Protein AF-A0A914ZPK0-F1 (afdb_monomer_lite)

Foldseek 3Di:
DCPQDWDWDQDPVVRDTDTHTDDPPVPDDPPPDPPPDPPPPPVVVVLLQVLLVLLVVLLVLLCVVCVLQLLLLLLVQLCVQPVVCLCLQDDPPPDDDDDDDPDDPPVVVVVVNVCSVVPCSSVVRSNVVSVLSVVLSVCSVVVHDPVVSVVSVVVVVVVCVVSVNDDDPRSLVSSLVSNLVSSLPGDDPDPVSSVSSSVSSSVVSD

Radius of gyration: 24.81 Å; chains: 1; bounding box: 46×45×80 Å

InterPro domains:
  IPR012292 Globin/Protoglobin [G3DSA:1.10.490.10] (48-206)

Secondary structure (DSSP, 8-state):
-----EEEEEETTTTEEEEEETTSSTTS------------HHHHHHHHHHHHHHHHHHHHHHHHHHTT-HHHHHHHHHHHH-GGGHHHHS-----------S--HHHHHHHHHHHHHH-HHHHHHHHHHHHHHHHHHHHHHTT--HHHHHHHHHHHHHHHHHTT----HHHHHHHHHHHHHHHHTS--S-HHHHHHHHHHHHHH--

pLDDT: mean 72.44, std 20.74, range [28.53, 95.75]

Structure (mmCIF, N/CA/C/O backbone):
data_AF-A0A914ZPK0-F1
#
_entry.id   AF-A0A914ZPK0-F1
#
loop_
_atom_site.group_PDB
_atom_site.id
_atom_site.type_symbol
_atom_site.label_atom_id
_atom_site.label_alt_id
_atom_site.label_comp_id
_atom_site.label_asym_id
_atom_site.label_entity_id
_atom_site.label_seq_id
_atom_site.pdbx_PDB_ins_code
_atom_site.Cartn_x
_atom_site.Cartn_y
_atom_site.Cartn_z
_atom_site.occupancy
_atom_site.B_iso_or_equiv
_atom_site.auth_seq_id
_atom_site.auth_comp_id
_atom_site.auth_asym_id
_atom_site.auth_atom_id
_atom_site.pdbx_PDB_model_num
ATOM 1 N N . ALA A 1 1 ? 32.929 -16.844 43.042 1.00 42.53 1 ALA A N 1
ATOM 2 C CA . ALA A 1 1 ? 32.085 -17.810 42.323 1.00 42.53 1 ALA A CA 1
ATOM 3 C C . ALA A 1 1 ? 30.654 -17.326 42.433 1.00 42.53 1 ALA A C 1
ATOM 5 O O . ALA A 1 1 ? 30.214 -17.119 43.549 1.00 42.53 1 ALA A O 1
ATOM 6 N N . ASP A 1 2 ? 30.011 -17.055 41.302 1.00 37.25 2 ASP A N 1
ATOM 7 C CA . ASP A 1 2 ? 28.571 -17.250 41.107 1.00 37.25 2 ASP A CA 1
ATOM 8 C C . ASP A 1 2 ? 28.316 -17.100 39.606 1.00 37.25 2 ASP A C 1
ATOM 10 O O . ASP A 1 2 ? 27.929 -16.053 39.087 1.00 37.25 2 ASP A O 1
ATOM 14 N N . LEU A 1 3 ? 28.642 -18.176 38.881 1.00 40.12 3 LEU A N 1
ATOM 15 C CA . LEU A 1 3 ? 28.103 -18.408 37.549 1.00 40.12 3 LEU A CA 1
ATOM 16 C C . LEU A 1 3 ? 26.582 -18.405 37.710 1.00 40.12 3 LEU A C 1
ATOM 18 O O . LEU A 1 3 ? 26.003 -19.346 38.250 1.00 40.12 3 LEU A O 1
ATOM 22 N N . SER A 1 4 ? 25.946 -17.304 37.313 1.00 47.66 4 SER A N 1
ATOM 23 C CA . SER A 1 4 ? 24.492 -17.211 37.247 1.00 47.66 4 SER A CA 1
ATOM 24 C C . SER A 1 4 ? 24.009 -18.251 36.241 1.00 47.66 4 SER A C 1
ATOM 26 O O . SER A 1 4 ? 24.024 -18.012 35.039 1.00 47.66 4 SER A O 1
ATOM 28 N N . ASN A 1 5 ? 23.624 -19.424 36.737 1.00 53.31 5 ASN A N 1
ATOM 29 C CA . ASN A 1 5 ? 23.071 -20.498 35.929 1.00 53.31 5 ASN A CA 1
ATOM 30 C C . ASN A 1 5 ? 21.689 -20.055 35.431 1.00 53.31 5 ASN A C 1
ATOM 32 O O . ASN A 1 5 ? 20.715 -20.019 36.190 1.00 53.31 5 ASN A O 1
ATOM 36 N N . PHE A 1 6 ? 21.608 -19.673 34.160 1.00 53.41 6 PHE A N 1
ATOM 37 C CA . PHE A 1 6 ? 20.344 -19.497 33.458 1.00 53.41 6 PHE A CA 1
ATOM 38 C C . PHE A 1 6 ? 20.092 -20.730 32.594 1.00 53.41 6 PHE A C 1
ATOM 40 O O . PHE A 1 6 ? 20.956 -21.163 31.835 1.00 53.41 6 PHE A O 1
ATOM 47 N N . LEU A 1 7 ? 18.903 -21.310 32.724 1.00 51.53 7 LEU A N 1
ATOM 48 C CA . LEU A 1 7 ? 18.439 -22.333 31.797 1.00 51.53 7 LEU A CA 1
ATOM 49 C C . LEU A 1 7 ? 17.820 -21.612 30.595 1.00 51.53 7 LEU A C 1
ATOM 51 O O . LEU A 1 7 ? 17.051 -20.665 30.764 1.00 51.53 7 LEU A O 1
ATOM 55 N N . VAL A 1 8 ? 18.161 -22.037 29.383 1.00 54.22 8 VAL A N 1
ATOM 56 C CA . VAL A 1 8 ? 17.507 -21.557 28.161 1.00 54.22 8 VAL A CA 1
ATOM 57 C C . VAL A 1 8 ? 16.748 -22.729 27.574 1.00 54.22 8 VAL A C 1
ATOM 59 O O . VAL A 1 8 ? 17.351 -23.736 27.211 1.00 54.22 8 VAL A O 1
ATOM 62 N N . ILE A 1 9 ? 15.423 -22.609 27.508 1.00 59.22 9 ILE A N 1
ATOM 63 C CA . ILE A 1 9 ? 14.573 -23.614 26.870 1.00 59.22 9 ILE A CA 1
ATOM 64 C C . ILE A 1 9 ? 14.078 -23.037 25.551 1.00 59.22 9 ILE A C 1
ATOM 66 O O . ILE A 1 9 ? 13.443 -21.980 25.516 1.00 59.22 9 ILE A O 1
ATOM 70 N N . LEU A 1 10 ? 14.388 -23.749 24.473 1.00 48.62 10 LEU A N 1
ATOM 71 C CA . LEU A 1 10 ? 13.948 -23.451 23.119 1.00 48.62 10 LEU A CA 1
ATOM 72 C C . LEU A 1 10 ? 12.742 -24.340 22.827 1.00 48.62 10 LEU A C 1
ATOM 74 O O . LEU A 1 10 ? 12.883 -25.554 22.681 1.00 48.62 10 LEU A O 1
ATOM 78 N N . ASN A 1 11 ? 11.545 -23.753 22.802 1.00 57.72 11 ASN A N 1
ATOM 79 C CA . ASN A 1 11 ? 10.348 -24.498 22.429 1.00 57.72 11 ASN A CA 1
ATOM 80 C C . ASN A 1 11 ? 10.118 -24.347 20.925 1.00 57.72 11 ASN A C 1
ATOM 82 O O . ASN A 1 11 ? 9.694 -23.289 20.458 1.00 57.72 11 ASN A O 1
ATOM 86 N N . SER A 1 12 ? 10.397 -25.414 20.176 1.00 42.53 12 SER A N 1
ATOM 87 C CA . SER A 1 12 ? 10.253 -25.438 18.719 1.00 42.53 12 SER A CA 1
ATOM 88 C C . SER A 1 12 ? 8.798 -25.321 18.258 1.00 42.53 12 SER A C 1
ATOM 90 O O . SER A 1 12 ? 8.553 -24.772 17.189 1.00 42.53 12 SER A O 1
ATOM 92 N N . ALA A 1 13 ? 7.825 -25.754 19.066 1.00 39.16 13 ALA A N 1
ATOM 93 C CA . ALA A 1 13 ? 6.407 -25.671 18.714 1.00 39.16 13 ALA A CA 1
ATOM 94 C C . ALA A 1 13 ? 5.853 -24.240 18.810 1.00 39.16 13 ALA A C 1
ATOM 96 O O . ALA A 1 13 ? 4.903 -23.893 18.115 1.00 39.16 13 ALA A O 1
ATOM 97 N N . THR A 1 14 ? 6.439 -23.401 19.669 1.00 51.22 14 THR A N 1
ATOM 98 C CA . THR A 1 14 ? 5.979 -22.022 19.914 1.00 51.22 14 THR A CA 1
ATOM 99 C C . THR A 1 14 ? 7.000 -20.959 19.503 1.00 51.22 14 THR A C 1
ATOM 101 O O . THR A 1 14 ? 6.758 -19.774 19.720 1.00 51.22 14 THR A O 1
ATOM 104 N N . ASN A 1 15 ? 8.136 -21.378 18.931 1.00 52.59 15 ASN A N 1
ATOM 105 C CA . ASN A 1 15 ? 9.242 -20.564 18.419 1.00 52.59 15 ASN A CA 1
ATOM 106 C C . ASN A 1 15 ? 9.678 -19.427 19.364 1.00 52.59 15 ASN A C 1
ATOM 108 O O . ASN A 1 15 ? 9.910 -18.292 18.950 1.00 52.59 15 ASN A O 1
ATOM 112 N N . CYS A 1 16 ? 9.748 -19.723 20.665 1.00 43.56 16 CYS A N 1
ATOM 113 C CA . CYS A 1 16 ? 10.169 -18.764 21.683 1.00 43.56 16 CYS A CA 1
ATOM 114 C C . CYS A 1 16 ? 11.307 -19.305 22.551 1.00 43.56 16 CYS A C 1
ATOM 116 O O . CYS A 1 16 ? 11.401 -20.500 22.843 1.00 43.56 16 CYS A O 1
ATOM 118 N N . LEU A 1 17 ? 12.165 -18.368 22.957 1.00 48.91 17 LEU A N 1
ATOM 119 C CA . LEU A 1 17 ? 13.273 -18.562 23.881 1.00 48.91 17 LEU A CA 1
ATOM 120 C C . LEU A 1 17 ? 12.820 -18.173 25.284 1.00 48.91 17 LEU A C 1
ATOM 122 O O . LEU A 1 17 ? 12.506 -17.009 25.543 1.00 48.91 17 LEU A O 1
ATOM 126 N N . ILE A 1 18 ? 12.780 -19.146 26.190 1.00 60.41 18 ILE A N 1
ATOM 127 C CA . ILE A 1 18 ? 12.405 -18.906 27.580 1.00 60.41 18 ILE A CA 1
ATOM 128 C C . ILE A 1 18 ? 13.683 -18.839 28.413 1.00 60.41 18 ILE A C 1
ATOM 130 O O . ILE A 1 18 ? 14.379 -19.842 28.586 1.00 60.41 18 ILE A O 1
ATOM 134 N N . PHE A 1 19 ? 13.977 -17.640 28.922 1.00 54.00 19 PHE A N 1
ATOM 135 C CA . PHE A 1 19 ? 15.118 -17.382 29.794 1.00 54.00 19 PHE A CA 1
ATOM 136 C C . PHE A 1 19 ? 14.710 -17.503 31.245 1.00 54.00 19 PHE A C 1
ATOM 138 O O . PHE A 1 19 ? 13.796 -16.835 31.732 1.00 54.00 19 PHE A O 1
ATOM 145 N N . LEU A 1 20 ? 15.419 -18.378 31.931 1.00 53.56 20 LEU A N 1
ATOM 146 C CA . LEU A 1 20 ? 14.988 -18.892 33.197 1.00 53.56 20 LEU A CA 1
ATOM 147 C C . LEU A 1 20 ? 16.122 -18.714 34.225 1.00 53.56 20 LEU A C 1
ATOM 149 O O . LEU A 1 20 ? 17.090 -19.470 34.238 1.00 53.56 20 LEU A O 1
ATOM 153 N N . LYS A 1 21 ? 16.034 -17.657 35.050 1.00 49.00 21 LYS A N 1
ATOM 154 C CA . LYS A 1 21 ? 17.072 -17.266 36.026 1.00 49.00 21 LYS A CA 1
ATOM 155 C C . LYS A 1 21 ? 16.966 -18.118 37.301 1.00 49.00 21 LYS A C 1
ATOM 157 O O . LYS A 1 21 ? 16.025 -17.939 38.073 1.00 49.00 21 LYS A O 1
ATOM 162 N N . GLY A 1 22 ? 17.923 -19.018 37.544 1.00 55.22 22 GLY A N 1
ATOM 163 C CA . GLY A 1 22 ? 18.028 -19.751 38.815 1.00 55.22 22 GLY A CA 1
ATOM 164 C C . GLY A 1 22 ? 18.505 -18.810 39.924 1.00 55.22 22 GLY A C 1
ATOM 165 O O . GLY A 1 22 ? 19.513 -18.130 39.731 1.00 55.22 22 GLY A O 1
ATOM 166 N N . PRO A 1 23 ? 17.742 -18.659 41.026 1.00 45.47 23 PRO A N 1
ATOM 167 C CA . PRO A 1 23 ? 17.886 -19.567 42.174 1.00 45.47 23 PRO A CA 1
ATOM 168 C C . PRO A 1 23 ? 16.561 -19.944 42.880 1.00 45.47 23 PRO A C 1
ATOM 170 O O . PRO A 1 23 ? 16.570 -20.647 43.886 1.00 45.47 23 PRO A O 1
ATOM 173 N N . THR A 1 24 ? 15.400 -19.510 42.384 1.00 46.41 24 THR A N 1
ATOM 174 C CA . THR A 1 24 ? 14.127 -19.609 43.130 1.00 46.41 24 THR A CA 1
ATOM 175 C C . THR A 1 24 ? 13.334 -20.902 42.909 1.00 46.41 24 THR A C 1
ATOM 177 O O . THR A 1 24 ? 12.330 -21.112 43.589 1.00 46.41 24 THR A O 1
ATOM 180 N N . TRP A 1 25 ? 13.751 -21.792 41.999 1.00 46.25 25 TRP A N 1
ATOM 181 C CA . TRP A 1 25 ? 12.958 -22.990 41.650 1.00 46.25 25 TRP A CA 1
ATOM 182 C C . TRP A 1 25 ? 13.401 -24.280 42.313 1.00 46.25 25 TRP A C 1
ATOM 184 O O . TRP A 1 25 ? 12.614 -25.216 42.384 1.00 46.25 25 TRP A O 1
ATOM 194 N N . LEU A 1 26 ? 14.617 -24.325 42.857 1.00 46.53 26 LEU A N 1
ATOM 195 C CA . LEU A 1 26 ? 15.090 -25.499 43.592 1.00 46.53 26 LEU A CA 1
ATOM 196 C C . LEU A 1 26 ? 14.380 -25.676 44.945 1.00 46.53 26 LEU A C 1
ATOM 198 O O . LEU A 1 26 ? 14.368 -26.776 45.482 1.00 46.53 26 LEU A O 1
ATOM 202 N N . GLN A 1 27 ? 13.751 -24.629 45.491 1.00 44.34 27 GLN A N 1
ATOM 203 C CA . GLN A 1 27 ? 13.171 -24.667 46.842 1.00 44.34 27 GLN A CA 1
ATOM 204 C C . GLN A 1 27 ? 11.657 -24.877 46.907 1.00 44.34 27 GLN A C 1
ATOM 206 O O . GLN A 1 27 ? 11.111 -25.014 48.001 1.00 44.34 27 GLN A O 1
ATOM 211 N N . ARG A 1 28 ? 10.940 -24.930 45.781 1.00 41.06 28 ARG A N 1
ATOM 212 C CA . ARG A 1 28 ? 9.491 -25.168 45.808 1.00 41.06 28 ARG A CA 1
ATOM 213 C C . ARG A 1 28 ? 9.153 -26.351 44.921 1.00 41.06 28 ARG A C 1
ATOM 215 O O . ARG A 1 28 ? 9.181 -26.241 43.702 1.00 41.06 28 ARG A O 1
ATOM 222 N N . ARG A 1 29 ? 8.837 -27.475 45.582 1.00 39.16 29 ARG A N 1
ATOM 223 C CA . ARG A 1 29 ? 8.140 -28.645 45.028 1.00 39.16 29 ARG A CA 1
ATOM 224 C C . ARG A 1 29 ? 7.214 -28.193 43.898 1.00 39.16 29 ARG A C 1
ATOM 226 O O . ARG A 1 29 ? 6.338 -27.365 44.144 1.00 39.16 29 ARG A O 1
ATOM 233 N N . PHE A 1 30 ? 7.408 -28.735 42.696 1.00 40.94 30 PHE A N 1
ATOM 234 C CA . PHE A 1 30 ? 6.463 -28.598 41.591 1.00 40.94 30 PHE A CA 1
ATOM 235 C C . PHE A 1 30 ? 5.130 -29.235 42.005 1.00 40.94 30 PHE A C 1
ATOM 237 O O . PHE A 1 30 ? 4.854 -30.397 41.726 1.00 40.94 30 PHE A O 1
ATOM 244 N N . THR A 1 31 ? 4.293 -28.480 42.709 1.00 40.44 31 THR A N 1
ATOM 245 C CA . THR A 1 31 ? 2.864 -28.743 42.743 1.00 40.44 31 THR A CA 1
ATOM 246 C C . THR A 1 31 ? 2.323 -28.274 41.408 1.00 40.44 31 THR A C 1
ATOM 248 O O . THR A 1 31 ? 2.404 -27.095 41.066 1.00 40.44 31 THR A O 1
ATOM 251 N N . HIS A 1 32 ? 1.851 -29.243 40.627 1.00 36.16 32 HIS A N 1
ATOM 252 C CA . HIS A 1 32 ? 1.156 -29.072 39.362 1.00 36.16 32 HIS A CA 1
ATOM 253 C C . HIS A 1 32 ? 0.261 -27.827 39.393 1.00 36.16 32 HIS A C 1
ATOM 255 O O . HIS A 1 32 ? -0.815 -27.815 39.996 1.00 36.16 32 HIS A O 1
ATOM 261 N N . ARG A 1 33 ? 0.741 -26.740 38.785 1.00 36.72 33 ARG A N 1
ATOM 262 C CA . ARG A 1 33 ? 0.006 -25.485 38.719 1.00 36.72 33 ARG A CA 1
ATOM 263 C C . ARG A 1 33 ? -0.784 -25.523 37.423 1.00 36.72 33 ARG A C 1
ATOM 265 O O . ARG A 1 33 ? -0.255 -25.217 36.361 1.00 36.72 33 ARG A O 1
ATOM 272 N N . ASN A 1 34 ? -2.055 -25.898 37.530 1.00 40.12 34 ASN A N 1
ATOM 273 C CA . ASN A 1 34 ? -3.052 -25.596 36.510 1.00 40.12 34 ASN A CA 1
ATOM 274 C C . ASN A 1 34 ? -3.177 -24.071 36.405 1.00 40.12 34 ASN A C 1
ATOM 276 O O . ASN A 1 34 ? -4.034 -23.458 37.037 1.00 40.12 34 ASN A O 1
ATOM 280 N N . THR A 1 35 ? -2.294 -23.423 35.651 1.00 32.91 35 THR A N 1
ATOM 281 C CA . THR A 1 35 ? -2.522 -22.045 35.222 1.00 32.91 35 THR A CA 1
ATOM 282 C C . THR A 1 35 ? -3.444 -22.081 34.020 1.00 32.91 35 THR A C 1
ATOM 284 O O . THR A 1 35 ? -3.003 -22.162 32.877 1.00 32.91 35 THR A O 1
ATOM 287 N N . ALA A 1 36 ? -4.743 -22.022 34.308 1.00 34.00 36 ALA A N 1
ATOM 288 C CA . ALA A 1 36 ? -5.740 -21.612 33.339 1.00 34.00 36 ALA A CA 1
ATOM 289 C C . ALA A 1 36 ? -5.349 -20.236 32.764 1.00 34.00 36 ALA A C 1
ATOM 291 O O . ALA A 1 36 ? -5.170 -19.257 33.492 1.00 34.00 36 ALA A O 1
ATOM 292 N N . THR A 1 37 ? -5.151 -20.221 31.447 1.00 45.09 37 THR A N 1
ATOM 293 C CA . THR A 1 37 ? -5.412 -19.133 30.493 1.00 45.09 37 THR A CA 1
ATOM 294 C C . THR A 1 37 ? -5.760 -17.757 31.077 1.00 45.09 37 THR A C 1
ATOM 296 O O . THR A 1 37 ? -6.885 -17.523 31.509 1.00 45.09 37 THR A O 1
ATOM 299 N N . LYS A 1 38 ? -4.862 -16.774 30.906 1.00 35.75 38 LYS A N 1
ATOM 300 C CA . LYS A 1 38 ? -5.285 -15.375 30.726 1.00 35.75 38 LYS A CA 1
ATOM 301 C C . LYS A 1 38 ? -5.525 -15.122 29.241 1.00 35.75 38 LYS A C 1
ATOM 303 O O . LYS A 1 38 ? -4.615 -14.813 28.477 1.00 35.75 38 LYS A O 1
ATOM 308 N N . GLN A 1 39 ? -6.783 -15.283 28.856 1.00 38.75 39 GLN A N 1
ATOM 309 C CA . GLN A 1 39 ? -7.358 -14.839 27.594 1.00 38.75 39 GLN A CA 1
ATOM 310 C C . GLN A 1 39 ? -7.086 -13.325 27.410 1.00 38.75 39 GLN A C 1
ATOM 312 O O . GLN A 1 39 ? -7.743 -12.490 28.022 1.00 38.75 39 GLN A O 1
ATOM 317 N N . LYS A 1 40 ? -6.126 -12.950 26.551 1.00 38.25 40 LYS A N 1
ATOM 318 C CA . LYS A 1 40 ? -5.941 -11.574 26.028 1.00 38.25 40 LYS A CA 1
ATOM 319 C C . LYS A 1 40 ? -6.797 -11.316 24.769 1.00 38.25 40 LYS A C 1
ATOM 321 O O . LYS A 1 4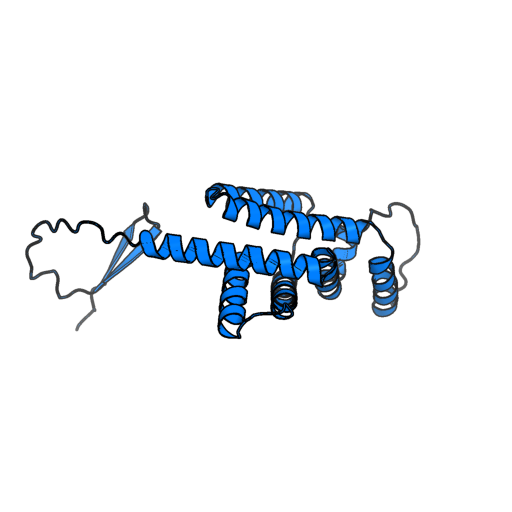0 ? -6.416 -10.542 23.901 1.00 38.25 40 LYS A O 1
ATOM 326 N N . TYR A 1 41 ? -7.938 -11.986 24.619 1.00 39.81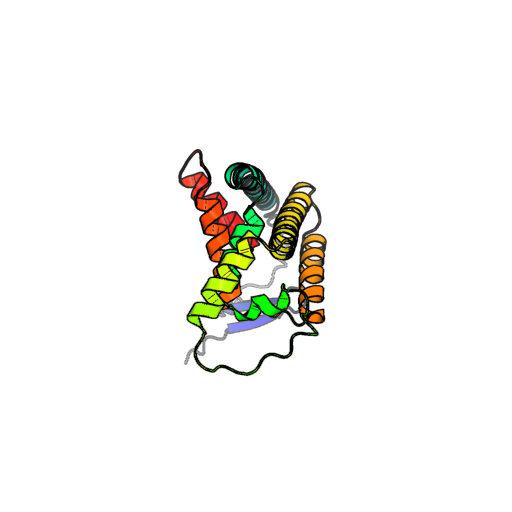 41 TYR A N 1
ATOM 327 C CA . TYR A 1 41 ? -8.645 -12.032 23.330 1.00 39.81 41 TYR A CA 1
ATOM 328 C C . TYR A 1 41 ? -9.717 -10.943 23.158 1.00 39.81 41 TYR A C 1
ATOM 330 O O . TYR A 1 41 ? -9.995 -10.550 22.027 1.00 39.81 41 TYR A O 1
ATOM 338 N N . LEU A 1 42 ? -10.259 -10.382 24.247 1.00 36.31 42 LEU A N 1
ATOM 339 C CA . LEU A 1 42 ? -11.286 -9.333 24.149 1.00 36.31 42 LEU A CA 1
ATOM 340 C C . LEU A 1 42 ? -10.699 -7.979 23.723 1.00 36.31 42 LEU A C 1
ATOM 342 O O . LEU A 1 42 ? -11.196 -7.361 22.794 1.00 36.31 42 LEU A O 1
ATOM 346 N N . PHE A 1 43 ? -9.584 -7.535 24.311 1.00 28.53 43 PHE A N 1
ATOM 347 C CA . PHE A 1 43 ? -8.998 -6.241 23.936 1.00 28.53 43 PHE A CA 1
ATOM 348 C C . PHE A 1 43 ? -8.182 -6.284 22.640 1.00 28.53 43 PHE A C 1
ATOM 350 O O . PHE A 1 43 ? -8.155 -5.287 21.930 1.00 28.53 43 PHE A O 1
ATOM 357 N N . ASN A 1 44 ? -7.562 -7.418 22.287 1.00 45.69 44 ASN A N 1
ATOM 358 C CA . ASN A 1 44 ? -6.857 -7.547 21.006 1.00 45.69 44 ASN A CA 1
ATOM 359 C C . ASN A 1 44 ? -7.824 -7.514 19.820 1.00 45.69 44 ASN A C 1
ATOM 361 O O . ASN A 1 44 ? -7.495 -6.918 18.802 1.00 45.69 44 ASN A O 1
ATOM 365 N N . SER A 1 45 ? -9.011 -8.117 19.944 1.00 50.25 45 SER A N 1
ATOM 366 C CA . SER A 1 45 ? -10.045 -8.031 18.906 1.00 50.25 45 SER A CA 1
ATOM 367 C C . SER A 1 45 ? -10.624 -6.620 18.806 1.00 50.25 45 SER A C 1
ATOM 369 O O . SER A 1 45 ? -10.734 -6.111 17.697 1.00 50.25 45 SER A O 1
ATOM 371 N N . ILE A 1 46 ? -10.874 -5.939 19.933 1.00 43.97 46 ILE A N 1
ATOM 372 C CA . ILE A 1 46 ? -11.306 -4.527 19.954 1.00 43.97 46 ILE A CA 1
ATOM 373 C C . ILE A 1 46 ? -10.230 -3.602 19.359 1.00 43.97 46 ILE A C 1
ATOM 375 O O . ILE A 1 46 ? -10.543 -2.726 18.558 1.00 43.97 46 ILE A O 1
ATOM 379 N N . GLN A 1 47 ? -8.950 -3.801 19.693 1.00 56.97 47 GLN A N 1
ATOM 380 C CA . GLN A 1 47 ? -7.841 -3.031 19.118 1.00 56.97 47 GLN A CA 1
ATOM 381 C C . GLN A 1 47 ? -7.634 -3.337 17.632 1.00 56.97 47 GLN A C 1
ATOM 383 O O . GLN A 1 47 ? -7.361 -2.417 16.865 1.00 56.97 47 GLN A O 1
ATOM 388 N N . ARG A 1 48 ? -7.783 -4.599 17.207 1.00 64.25 48 ARG A N 1
ATOM 389 C CA . ARG A 1 48 ? -7.735 -4.991 15.791 1.00 64.25 48 ARG A CA 1
ATOM 390 C C . ARG A 1 48 ? -8.893 -4.354 15.030 1.00 64.25 48 ARG A C 1
ATOM 392 O O . ARG A 1 48 ? -8.649 -3.728 14.012 1.00 64.25 48 ARG A O 1
ATOM 399 N N . SER A 1 49 ? -10.106 -4.414 15.576 1.00 75.12 49 SER A N 1
ATOM 400 C CA . SER A 1 49 ? -11.296 -3.769 15.018 1.00 75.12 49 SER A CA 1
ATOM 401 C C . SER A 1 49 ? -11.104 -2.259 14.883 1.00 75.12 49 SER A C 1
ATOM 403 O O . SER A 1 49 ? -11.247 -1.744 13.782 1.00 75.12 49 SER A O 1
ATOM 405 N N . ARG A 1 50 ? -10.660 -1.563 15.939 1.00 83.62 50 ARG A N 1
ATOM 406 C CA . ARG A 1 50 ? -10.388 -0.117 15.883 1.00 83.62 50 ARG A CA 1
ATOM 407 C C . ARG A 1 50 ? -9.314 0.229 14.853 1.00 83.62 50 ARG A C 1
ATOM 409 O O . ARG A 1 50 ? -9.489 1.179 14.103 1.00 83.62 50 ARG A O 1
ATOM 416 N N . ARG A 1 51 ? -8.215 -0.531 14.788 1.00 84.25 51 ARG A N 1
ATOM 417 C CA . ARG A 1 51 ? -7.159 -0.310 13.785 1.00 84.25 51 ARG A CA 1
ATOM 418 C C . ARG A 1 51 ? -7.681 -0.492 12.365 1.00 84.25 51 ARG A C 1
ATOM 420 O O . ARG A 1 51 ? -7.379 0.338 11.522 1.00 84.25 51 ARG A O 1
ATOM 427 N N . VAL A 1 52 ? -8.477 -1.530 12.115 1.00 87.38 52 VAL A N 1
ATOM 428 C CA . VAL A 1 52 ? -9.095 -1.763 10.803 1.00 87.38 52 VAL A CA 1
ATOM 429 C C . VAL A 1 52 ? -10.060 -0.632 10.446 1.00 87.38 52 VAL A C 1
ATOM 431 O O . VAL A 1 52 ? -10.004 -0.134 9.328 1.00 87.38 52 VAL A O 1
ATOM 434 N N . THR A 1 53 ? -10.860 -0.142 11.398 1.00 89.38 53 THR A N 1
ATOM 435 C CA . THR A 1 53 ? -11.720 1.031 11.182 1.00 89.38 53 THR A CA 1
ATOM 436 C C . THR A 1 53 ? -10.911 2.282 10.845 1.00 89.38 53 THR A C 1
ATOM 438 O O . THR A 1 53 ? -11.272 2.992 9.913 1.00 89.38 53 THR A O 1
ATOM 441 N N . LEU A 1 54 ? -9.801 2.540 11.550 1.00 91.69 54 LEU A N 1
ATOM 442 C CA . LEU A 1 54 ? -8.916 3.671 11.246 1.00 91.69 54 LEU A CA 1
ATOM 443 C C . LEU A 1 54 ? -8.285 3.543 9.854 1.00 91.69 54 LEU A C 1
ATOM 445 O O . LEU A 1 54 ? -8.217 4.532 9.129 1.00 91.69 54 LEU A O 1
ATOM 449 N N . LEU A 1 55 ? -7.847 2.342 9.460 1.00 91.00 55 LEU A N 1
ATOM 450 C CA . LEU A 1 55 ? -7.320 2.081 8.116 1.00 91.00 55 LEU A CA 1
ATOM 451 C C . LEU A 1 55 ? -8.386 2.354 7.051 1.00 91.00 55 LEU A C 1
ATOM 453 O O . LEU A 1 55 ? -8.115 3.070 6.098 1.00 91.00 55 LEU A O 1
ATOM 457 N N . GLN A 1 56 ? -9.605 1.847 7.237 1.00 92.88 56 GLN A N 1
ATOM 458 C CA . GLN A 1 56 ? -10.706 2.017 6.289 1.00 92.88 56 GLN A CA 1
ATOM 459 C C . GLN A 1 56 ? -11.134 3.485 6.142 1.00 92.88 56 GLN A C 1
ATOM 461 O O . GLN A 1 56 ? -11.273 3.984 5.021 1.00 92.88 56 GLN A O 1
ATOM 466 N N . SER A 1 57 ? -11.353 4.184 7.259 1.00 93.38 57 SER A N 1
ATOM 467 C CA . SER A 1 57 ? -11.818 5.573 7.227 1.00 93.38 57 SER A CA 1
ATOM 468 C C . SER A 1 57 ? -10.765 6.486 6.609 1.00 93.38 57 SER A C 1
ATOM 470 O O . SER A 1 57 ? -11.076 7.269 5.714 1.00 93.38 57 SER A O 1
ATOM 472 N N . SER A 1 58 ? -9.500 6.325 7.005 1.00 94.12 58 SER A N 1
ATOM 473 C CA . SER A 1 58 ? -8.402 7.093 6.418 1.00 94.12 58 SER A CA 1
ATOM 474 C C . SER A 1 58 ? -8.124 6.717 4.966 1.00 94.12 58 SER A C 1
ATOM 476 O O . SER A 1 58 ? -7.830 7.609 4.182 1.00 94.12 58 SER A O 1
ATOM 478 N N . TRP A 1 59 ? -8.286 5.453 4.564 1.00 94.50 59 TRP A N 1
ATOM 479 C CA . TRP A 1 59 ? -8.180 5.053 3.158 1.00 94.50 59 TRP A CA 1
ATOM 480 C C . TRP A 1 59 ? -9.225 5.749 2.287 1.00 94.50 59 TRP A C 1
ATOM 482 O O . TRP A 1 59 ? -8.887 6.324 1.257 1.00 94.50 59 TRP A O 1
ATOM 492 N N . THR A 1 60 ? -10.474 5.800 2.751 1.00 94.00 60 THR A N 1
ATOM 493 C CA . THR A 1 60 ? -11.555 6.523 2.062 1.00 94.00 60 THR A CA 1
ATOM 494 C C . THR A 1 60 ? -11.228 8.019 1.932 1.00 94.00 60 THR A C 1
ATOM 496 O O . THR A 1 60 ? -11.402 8.614 0.862 1.00 94.00 60 THR A O 1
ATOM 499 N N . SER A 1 61 ? -10.690 8.632 2.994 1.00 94.00 61 SER A N 1
ATOM 500 C CA . SER A 1 61 ? -10.219 10.023 2.965 1.00 94.00 61 SER A CA 1
ATOM 501 C C . SER A 1 61 ? -9.068 10.226 1.977 1.00 94.00 61 SER A C 1
ATOM 503 O O . SER A 1 61 ? -9.100 11.181 1.203 1.00 94.00 61 SER A O 1
ATOM 505 N N . VAL A 1 62 ? -8.087 9.316 1.947 1.00 94.38 62 VAL A N 1
ATOM 506 C CA . VAL A 1 62 ? -6.959 9.346 1.003 1.00 94.38 62 VAL A CA 1
ATOM 507 C C . VAL A 1 62 ? -7.460 9.276 -0.437 1.00 94.38 62 VAL A C 1
ATOM 509 O O . VAL A 1 62 ? -7.040 10.088 -1.261 1.00 94.38 62 VAL A O 1
ATOM 512 N N . GLN A 1 63 ? -8.370 8.353 -0.751 1.00 93.56 63 GLN A N 1
ATOM 513 C CA . GLN A 1 63 ? -8.920 8.202 -2.102 1.00 93.56 63 GLN A CA 1
ATOM 514 C C . GLN A 1 63 ? -9.641 9.472 -2.559 1.00 93.56 63 GLN A C 1
ATOM 516 O O . GLN A 1 63 ? -9.427 9.940 -3.677 1.00 93.56 63 GLN A O 1
ATOM 521 N N . THR A 1 64 ? -10.423 10.080 -1.665 1.00 92.88 64 THR A N 1
ATOM 522 C CA . THR A 1 64 ? -11.128 11.339 -1.940 1.00 92.88 64 THR A CA 1
ATOM 523 C C . THR A 1 64 ? -10.142 12.492 -2.152 1.00 92.88 64 THR A C 1
ATOM 525 O O . THR A 1 64 ? -10.210 13.195 -3.157 1.00 92.88 64 THR A O 1
ATOM 528 N N . MET A 1 65 ? -9.176 12.660 -1.243 1.00 93.94 65 MET A N 1
ATOM 529 C CA . MET A 1 65 ? -8.182 13.738 -1.281 1.00 93.94 65 MET A CA 1
ATOM 530 C C . MET A 1 65 ? -7.260 13.645 -2.501 1.00 93.94 65 MET A C 1
ATOM 532 O O . MET A 1 65 ? -6.888 14.656 -3.091 1.00 93.94 65 MET A O 1
ATOM 536 N N . THR A 1 66 ? -6.879 12.429 -2.889 1.00 90.25 66 THR A N 1
ATOM 537 C CA . THR A 1 66 ? -5.996 12.193 -4.037 1.00 90.25 66 THR A CA 1
ATOM 538 C C . THR A 1 66 ? -6.753 12.045 -5.352 1.00 90.25 66 THR A C 1
ATOM 540 O O . THR A 1 66 ? -6.104 11.939 -6.388 1.00 90.25 66 THR A O 1
ATOM 543 N N . SER A 1 67 ? -8.093 12.055 -5.340 1.00 89.56 67 SER A N 1
ATOM 544 C CA . SER A 1 67 ? -8.927 11.784 -6.522 1.00 89.56 67 SER A CA 1
ATOM 545 C C . SER A 1 67 ? -8.558 10.463 -7.219 1.00 89.56 67 SER A C 1
ATOM 547 O O . SER A 1 67 ? -8.476 10.405 -8.443 1.00 89.56 67 SER A O 1
ATOM 549 N N . GLY A 1 68 ? -8.266 9.419 -6.433 1.00 83.44 68 GLY A N 1
ATOM 550 C CA . GLY A 1 68 ? -7.838 8.107 -6.944 1.00 83.44 68 GLY A CA 1
ATOM 551 C C . GLY A 1 68 ? -6.438 8.087 -7.575 1.00 83.44 68 GLY A C 1
ATOM 552 O O . GLY A 1 68 ? -6.135 7.237 -8.403 1.00 83.44 68 GLY A O 1
ATOM 553 N N . GLN A 1 69 ? -5.588 9.065 -7.244 1.00 88.81 69 GLN A N 1
ATOM 554 C CA . GLN A 1 69 ? -4.203 9.152 -7.727 1.00 88.81 69 GLN A CA 1
ATOM 555 C C . GLN A 1 69 ? -3.192 8.781 -6.637 1.00 88.81 69 GLN A C 1
ATOM 557 O O . GLN A 1 69 ? -2.025 9.182 -6.703 1.00 88.81 69 GLN A O 1
ATOM 562 N N . PHE A 1 70 ? -3.615 8.038 -5.608 1.00 93.00 70 PHE A N 1
ATOM 563 C CA . PHE A 1 70 ? -2.719 7.610 -4.535 1.00 93.00 70 PHE A CA 1
ATOM 564 C C . PHE A 1 70 ? -1.578 6.776 -5.117 1.00 93.00 70 PHE A C 1
ATOM 566 O O . PHE A 1 70 ? -0.402 7.091 -4.919 1.00 93.00 70 PHE A O 1
ATOM 573 N N . GLY A 1 71 ? -1.922 5.748 -5.895 1.00 91.75 71 GLY A N 1
ATOM 574 C CA . GLY A 1 71 ? -0.932 4.841 -6.462 1.00 91.75 71 GLY A CA 1
ATOM 575 C C . GLY A 1 71 ? 0.037 5.541 -7.413 1.00 91.75 71 GLY A C 1
ATOM 576 O O . GLY A 1 71 ? 1.236 5.280 -7.356 1.00 91.75 71 GLY A O 1
ATOM 577 N N . LEU A 1 72 ? -0.441 6.493 -8.220 1.00 90.69 72 LEU A N 1
ATOM 578 C CA . LEU A 1 72 ? 0.416 7.265 -9.123 1.00 90.69 72 LEU A CA 1
ATOM 579 C C . LEU A 1 72 ? 1.443 8.114 -8.359 1.00 90.69 72 LEU A C 1
ATOM 581 O O . LEU A 1 72 ? 2.616 8.154 -8.734 1.00 90.69 72 LEU A O 1
ATOM 585 N N . ARG A 1 73 ? 1.039 8.755 -7.253 1.00 91.12 73 ARG A N 1
ATOM 586 C CA . ARG A 1 73 ? 1.963 9.518 -6.393 1.00 91.12 73 ARG A CA 1
ATOM 587 C C . ARG A 1 73 ? 3.056 8.626 -5.807 1.00 91.12 73 ARG A C 1
ATOM 589 O O . ARG A 1 73 ? 4.213 9.041 -5.746 1.00 91.12 73 ARG A O 1
ATOM 596 N N . ILE A 1 74 ? 2.706 7.398 -5.422 1.00 92.38 74 ILE A N 1
ATOM 597 C CA . ILE A 1 74 ? 3.676 6.404 -4.953 1.00 92.38 74 ILE A CA 1
ATOM 598 C C . ILE A 1 74 ? 4.630 5.993 -6.077 1.00 92.38 74 ILE A C 1
ATOM 600 O O . ILE A 1 74 ? 5.841 6.006 -5.864 1.00 92.38 74 ILE A O 1
ATOM 604 N N . VAL A 1 75 ? 4.111 5.691 -7.273 1.00 90.44 75 VAL A N 1
ATOM 605 C CA . VAL A 1 75 ? 4.917 5.358 -8.463 1.00 90.44 75 VAL A CA 1
ATOM 606 C C . VAL A 1 75 ? 5.920 6.472 -8.771 1.00 90.44 75 VAL A C 1
ATOM 608 O O . VAL A 1 75 ? 7.107 6.212 -8.962 1.00 90.44 75 VAL A O 1
ATOM 611 N N . TYR A 1 76 ? 5.476 7.726 -8.735 1.00 89.25 76 TYR A N 1
ATOM 612 C CA . TYR A 1 76 ? 6.353 8.874 -8.937 1.00 89.25 76 TYR A CA 1
ATOM 613 C C . TYR A 1 76 ? 7.467 8.954 -7.881 1.00 89.25 76 TYR A C 1
ATOM 615 O O . TYR A 1 76 ? 8.635 9.163 -8.221 1.00 89.25 76 TYR A O 1
ATOM 623 N N . ALA A 1 77 ? 7.135 8.750 -6.604 1.00 89.75 77 ALA A N 1
ATOM 624 C CA . ALA A 1 77 ? 8.113 8.796 -5.521 1.00 89.75 77 ALA A CA 1
ATOM 625 C C . ALA A 1 77 ? 9.183 7.697 -5.648 1.00 89.75 77 ALA A C 1
ATOM 627 O O . ALA A 1 77 ? 10.378 7.987 -5.537 1.00 89.75 77 ALA A O 1
ATOM 628 N N . ILE A 1 78 ? 8.780 6.455 -5.946 1.00 89.38 78 ILE A N 1
ATOM 629 C CA . ILE A 1 78 ? 9.724 5.337 -6.100 1.00 89.38 78 ILE A CA 1
ATOM 630 C C . ILE A 1 78 ? 10.615 5.503 -7.337 1.00 89.38 78 ILE A C 1
ATOM 632 O O . ILE A 1 78 ? 11.813 5.248 -7.248 1.00 89.38 78 ILE A O 1
ATOM 636 N N . LEU A 1 79 ? 10.079 6.001 -8.457 1.00 87.19 79 LEU A N 1
ATOM 637 C CA . LEU A 1 79 ? 10.851 6.212 -9.688 1.00 87.19 79 LEU A CA 1
ATOM 638 C C . LEU A 1 79 ? 11.829 7.377 -9.563 1.00 87.19 79 LEU A C 1
ATOM 640 O O . LEU A 1 79 ? 12.942 7.323 -10.081 1.00 87.19 79 LEU A O 1
ATOM 644 N N . ARG A 1 80 ? 11.455 8.420 -8.816 1.00 86.88 80 ARG A N 1
ATOM 645 C CA . ARG A 1 80 ? 12.384 9.495 -8.462 1.00 86.88 80 ARG A CA 1
ATOM 646 C C . ARG A 1 80 ? 13.515 8.989 -7.567 1.00 86.88 80 ARG A C 1
ATOM 648 O O . ARG A 1 80 ? 14.629 9.506 -7.649 1.00 86.88 80 ARG A O 1
ATOM 655 N N . LYS A 1 81 ? 13.232 8.011 -6.700 1.00 87.44 81 LYS A N 1
ATOM 656 C CA . LYS A 1 81 ? 14.233 7.414 -5.811 1.00 87.44 81 LYS A CA 1
ATOM 657 C C . LYS A 1 81 ? 15.194 6.496 -6.548 1.00 87.44 81 LYS A C 1
ATOM 659 O O . LYS A 1 81 ? 16.386 6.519 -6.250 1.00 87.44 81 LYS A O 1
ATOM 664 N N . ASP A 1 82 ? 14.669 5.705 -7.473 1.00 85.44 82 ASP A N 1
ATOM 665 C CA . ASP A 1 82 ? 15.435 4.779 -8.292 1.00 85.44 82 ASP A CA 1
ATOM 666 C C . ASP A 1 82 ? 14.960 4.825 -9.754 1.00 85.44 82 ASP A C 1
ATOM 668 O O . ASP A 1 82 ? 14.038 4.102 -10.145 1.00 85.44 82 ASP A O 1
ATOM 672 N N . PRO A 1 83 ? 15.611 5.658 -10.586 1.00 84.50 83 PRO A N 1
ATOM 673 C CA . PRO A 1 83 ? 15.282 5.766 -12.003 1.00 84.50 83 PRO A CA 1
ATOM 674 C C . PRO A 1 83 ? 15.530 4.483 -12.812 1.00 84.50 83 PRO A C 1
ATOM 676 O O . PRO A 1 83 ? 15.075 4.392 -13.949 1.00 84.50 83 PRO A O 1
ATOM 679 N N . SER A 1 84 ? 16.237 3.477 -12.286 1.00 82.75 84 SER A N 1
ATOM 680 C CA . SER A 1 84 ? 16.386 2.204 -13.009 1.00 82.75 84 SER A CA 1
ATOM 681 C C . SER A 1 84 ? 15.055 1.450 -13.136 1.00 82.75 84 SER A C 1
ATOM 683 O O . SER A 1 84 ? 14.851 0.697 -14.085 1.00 82.75 84 SER A O 1
ATOM 685 N N . LEU A 1 85 ? 14.097 1.727 -12.243 1.00 82.38 85 LEU A N 1
ATOM 686 C CA . LEU A 1 85 ? 12.764 1.123 -12.262 1.00 82.38 85 LEU A C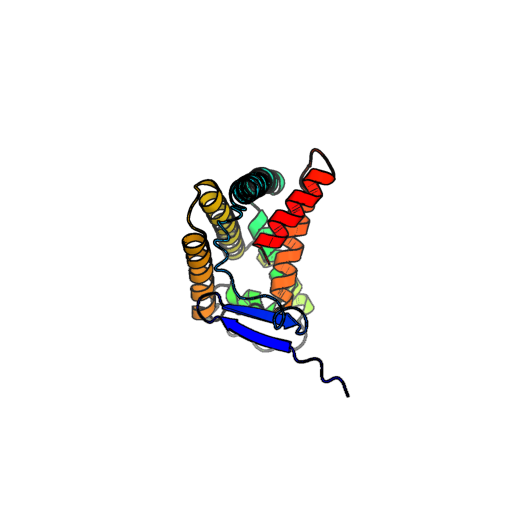A 1
ATOM 687 C C . LEU A 1 85 ? 11.894 1.606 -13.433 1.00 82.38 85 LEU A C 1
ATOM 689 O O . LEU A 1 85 ? 10.885 0.966 -13.733 1.00 82.38 85 LEU A O 1
ATOM 693 N N . PHE A 1 86 ? 12.283 2.687 -14.126 1.00 81.44 86 PHE A N 1
ATOM 694 C CA . PHE A 1 86 ? 11.606 3.120 -15.353 1.00 81.44 86 PHE A CA 1
ATOM 695 C C . PHE A 1 86 ? 11.586 2.002 -16.394 1.00 81.44 86 PHE A C 1
ATOM 697 O O . PHE A 1 86 ? 10.545 1.739 -16.988 1.00 81.44 86 PHE A O 1
ATOM 704 N N . ASP A 1 87 ? 12.698 1.283 -16.549 1.00 76.62 87 ASP A N 1
ATOM 705 C CA . ASP A 1 87 ? 12.835 0.237 -17.563 1.00 76.62 87 ASP A CA 1
ATOM 706 C C . ASP A 1 87 ? 12.025 -1.032 -17.202 1.00 76.62 87 ASP A C 1
ATOM 708 O O . ASP A 1 87 ? 11.758 -1.869 -18.062 1.00 76.62 87 ASP A O 1
ATOM 712 N N . CYS A 1 88 ? 11.585 -1.168 -15.942 1.00 77.81 88 CYS A N 1
ATOM 713 C CA . CYS A 1 88 ? 10.687 -2.241 -15.496 1.00 77.81 88 CYS A CA 1
ATOM 714 C C . CYS A 1 88 ? 9.206 -1.967 -15.805 1.00 77.81 88 CYS A C 1
ATOM 716 O O . CYS A 1 88 ? 8.414 -2.909 -15.863 1.00 77.81 88 CYS A O 1
ATOM 718 N N . ILE A 1 89 ? 8.822 -0.691 -15.928 1.00 74.62 89 ILE A N 1
ATOM 719 C CA . ILE A 1 89 ? 7.432 -0.255 -16.151 1.00 74.62 89 ILE A CA 1
ATOM 720 C C . ILE A 1 89 ? 7.208 0.124 -17.616 1.00 74.62 89 ILE A C 1
ATOM 722 O O . ILE A 1 89 ? 6.127 -0.115 -18.156 1.00 74.62 89 ILE A O 1
ATOM 726 N N . ALA A 1 90 ? 8.227 0.693 -18.260 1.00 65.50 90 ALA A N 1
ATOM 727 C CA . ALA A 1 90 ? 8.183 1.041 -19.665 1.00 65.50 90 ALA A CA 1
ATOM 728 C C . ALA A 1 90 ? 7.991 -0.220 -20.529 1.00 65.50 90 ALA A C 1
ATOM 730 O O . ALA A 1 90 ? 8.530 -1.289 -20.223 1.00 65.50 90 ALA A O 1
ATOM 731 N N . PRO A 1 91 ? 7.243 -0.116 -21.639 1.00 54.44 91 PRO A N 1
ATOM 732 C CA . PRO A 1 91 ? 7.156 -1.191 -22.600 1.00 54.44 91 PRO A CA 1
ATOM 733 C C . PRO A 1 91 ? 8.565 -1.393 -23.140 1.00 54.44 91 PRO A C 1
ATOM 735 O O . PRO A 1 91 ? 9.285 -0.424 -23.381 1.00 54.44 91 PRO A O 1
ATOM 738 N N . SER A 1 92 ? 8.973 -2.647 -23.326 1.00 48.16 92 SER A N 1
ATOM 739 C CA . SER A 1 92 ? 10.214 -2.943 -24.027 1.00 48.16 92 SER A CA 1
ATOM 740 C C . SER A 1 92 ? 10.178 -2.246 -25.390 1.00 48.16 92 SER A C 1
ATOM 742 O O . SER A 1 92 ? 9.575 -2.762 -26.327 1.00 48.16 92 SER A O 1
ATOM 744 N N . GLN A 1 93 ? 10.832 -1.090 -25.522 1.00 45.88 93 GLN A N 1
ATOM 745 C CA . GLN A 1 93 ? 11.261 -0.578 -26.815 1.00 45.88 93 GLN A CA 1
ATOM 746 C C . GLN A 1 93 ? 12.367 -1.518 -27.302 1.00 45.88 93 GLN A C 1
ATOM 748 O O . GLN A 1 93 ? 13.557 -1.236 -27.221 1.00 45.88 93 GLN A O 1
ATOM 753 N N . ARG A 1 94 ? 11.971 -2.704 -27.769 1.00 42.50 94 ARG A N 1
ATOM 754 C CA . ARG A 1 94 ? 12.729 -3.385 -28.808 1.00 42.50 94 ARG A CA 1
ATOM 755 C C . ARG A 1 94 ? 12.407 -2.628 -30.089 1.00 42.50 94 ARG A C 1
ATOM 757 O O . ARG A 1 94 ? 11.255 -2.651 -30.514 1.00 42.50 94 ARG A O 1
ATOM 764 N N . ASN A 1 95 ? 13.435 -1.986 -30.641 1.00 37.72 95 ASN A N 1
ATOM 765 C CA . ASN A 1 95 ? 13.509 -1.284 -31.929 1.00 37.72 95 ASN A CA 1
ATOM 766 C C . ASN A 1 95 ? 13.548 0.245 -31.821 1.00 37.72 95 ASN A C 1
ATOM 768 O O . ASN A 1 95 ? 12.664 0.917 -32.334 1.00 37.72 95 ASN A O 1
ATOM 772 N N . SER A 1 96 ? 14.626 0.769 -31.240 1.00 37.19 96 SER A N 1
ATOM 773 C CA . SER A 1 96 ? 15.240 2.004 -31.734 1.00 37.19 96 SER A CA 1
ATOM 774 C C . SER A 1 96 ? 16.750 1.847 -31.595 1.00 37.19 96 SER A C 1
ATOM 776 O O . SER A 1 96 ? 17.286 1.864 -30.489 1.00 37.19 96 SER A O 1
ATOM 778 N N . GLU A 1 97 ? 17.421 1.591 -32.714 1.00 43.12 97 GLU A N 1
ATOM 779 C CA . GLU A 1 97 ? 18.863 1.776 -32.839 1.00 43.12 97 GLU A CA 1
ATOM 780 C C . GLU A 1 97 ? 19.150 3.262 -32.618 1.00 43.12 97 GLU A C 1
ATOM 782 O O . GLU A 1 97 ? 18.802 4.068 -33.470 1.00 43.12 97 GLU A O 1
ATOM 787 N N . GLU A 1 98 ? 19.740 3.650 -31.489 1.00 40.78 98 GLU A N 1
ATOM 788 C CA . GLU A 1 98 ? 20.405 4.949 -31.386 1.00 40.78 98 GLU A CA 1
ATOM 789 C C . GLU A 1 98 ? 21.527 4.900 -30.336 1.00 40.78 98 GLU A C 1
ATOM 791 O O . GLU A 1 98 ? 21.390 4.349 -29.244 1.00 40.78 98 GLU A O 1
ATOM 796 N N . GLU A 1 99 ? 22.678 5.411 -30.765 1.00 37.50 99 GLU A N 1
ATOM 797 C CA . GLU A 1 99 ? 24.027 5.273 -30.216 1.00 37.50 99 GLU 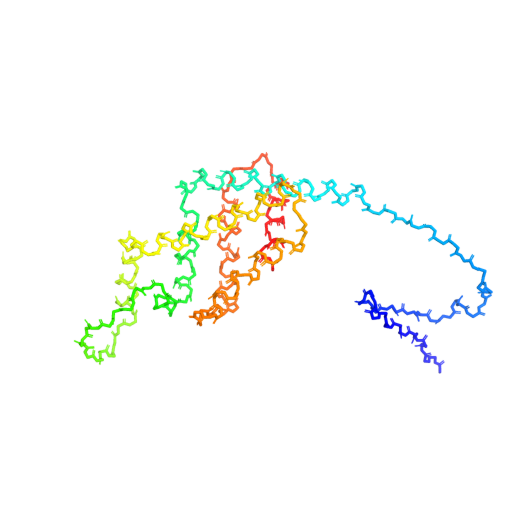A CA 1
ATOM 798 C C . GLU A 1 99 ? 24.269 5.842 -28.798 1.00 37.50 99 GLU A C 1
ATOM 800 O O . GLU A 1 99 ? 23.502 6.667 -28.292 1.00 37.50 99 GLU A O 1
ATOM 805 N N . PRO A 1 100 ? 25.383 5.449 -28.135 1.00 46.75 100 PRO A N 1
ATOM 806 C CA . PRO A 1 100 ? 25.648 5.801 -26.749 1.00 46.75 100 PRO A CA 1
ATOM 807 C C . PRO A 1 100 ? 26.259 7.204 -26.641 1.00 46.75 100 PRO A C 1
ATOM 809 O O . PRO A 1 100 ? 27.468 7.385 -26.758 1.00 46.75 100 PRO A O 1
ATOM 812 N N . LEU A 1 101 ? 25.441 8.213 -26.336 1.00 39.16 101 LEU A N 1
ATOM 813 C CA . LEU A 1 101 ? 25.941 9.530 -25.927 1.00 39.16 101 LEU A CA 1
ATOM 814 C C . LEU A 1 101 ? 25.994 9.632 -24.401 1.00 39.16 101 LEU A C 1
ATOM 816 O O . LEU A 1 101 ? 25.058 10.031 -23.703 1.00 39.16 101 LEU A O 1
ATOM 820 N N . SER A 1 102 ? 27.167 9.265 -23.896 1.00 44.19 102 SER A N 1
ATOM 821 C CA . SER A 1 102 ? 27.683 9.559 -22.567 1.00 44.19 102 SER A CA 1
ATOM 822 C C . SER A 1 102 ? 27.695 11.073 -22.316 1.00 44.19 102 SER A C 1
ATOM 824 O O . SER A 1 102 ? 28.693 11.710 -22.635 1.00 44.19 102 SER A O 1
ATOM 826 N N . ASN A 1 103 ? 26.575 11.646 -21.840 1.00 41.66 103 ASN A N 1
ATOM 827 C CA . ASN A 1 103 ? 26.460 12.907 -21.064 1.00 41.66 103 ASN A CA 1
ATOM 828 C C . ASN A 1 103 ? 24.986 13.349 -20.854 1.00 41.66 103 ASN A C 1
ATOM 830 O O . ASN A 1 103 ? 24.641 14.502 -21.100 1.00 41.66 103 ASN A O 1
ATOM 834 N N . SER A 1 104 ? 24.071 12.469 -20.415 1.00 43.22 104 SER A N 1
ATOM 835 C CA . SER A 1 104 ? 22.638 12.835 -20.350 1.00 43.22 104 SER A CA 1
ATOM 836 C C . SER A 1 104 ? 21.857 12.256 -19.165 1.00 43.22 104 SER A C 1
ATOM 838 O O . SER A 1 104 ? 20.676 11.958 -19.28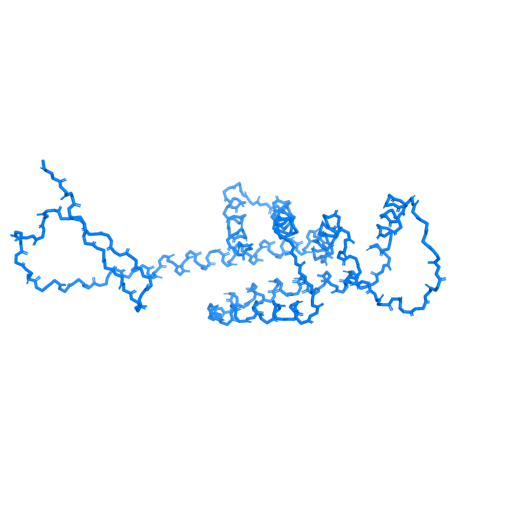4 1.00 43.22 104 SER A O 1
ATOM 840 N N . THR A 1 105 ? 22.435 12.098 -17.974 1.00 49.84 105 THR A N 1
ATOM 841 C CA . THR A 1 105 ? 21.629 11.604 -16.838 1.00 49.84 105 THR A CA 1
ATOM 842 C C . THR A 1 105 ? 20.507 12.591 -16.492 1.00 49.84 105 THR A C 1
ATOM 844 O O . THR A 1 105 ? 19.370 12.188 -16.295 1.00 49.84 105 THR A O 1
ATOM 847 N N . ARG A 1 106 ? 20.783 13.902 -16.513 1.00 44.94 106 ARG A N 1
ATOM 848 C CA . ARG A 1 106 ? 19.802 14.940 -16.153 1.00 44.94 106 ARG A CA 1
ATOM 849 C C . ARG A 1 106 ? 18.747 15.191 -17.242 1.00 44.94 106 ARG A C 1
ATOM 851 O O . ARG A 1 106 ? 17.568 15.235 -16.921 1.00 44.94 106 ARG A O 1
ATOM 858 N N . ALA A 1 107 ? 19.147 15.249 -18.513 1.00 45.94 107 ALA A N 1
ATOM 859 C CA . ALA A 1 107 ? 18.219 15.395 -19.642 1.00 45.94 107 ALA A CA 1
ATOM 860 C C . ALA A 1 107 ? 17.363 14.131 -19.881 1.00 45.94 107 ALA A C 1
ATOM 862 O O . ALA A 1 107 ? 16.191 14.240 -20.240 1.00 45.94 107 ALA A O 1
ATOM 863 N N . THR A 1 108 ? 17.896 12.933 -19.609 1.00 51.50 108 THR A N 1
ATOM 864 C CA . THR A 1 108 ? 17.114 11.682 -19.639 1.00 51.50 108 THR A CA 1
ATOM 865 C C . THR A 1 108 ? 16.123 11.612 -18.475 1.00 51.50 108 THR A C 1
ATOM 867 O O . THR A 1 108 ? 14.988 11.189 -18.672 1.00 51.50 108 THR A O 1
ATOM 870 N N . ILE A 1 109 ? 16.502 12.084 -17.278 1.00 52.47 109 ILE A N 1
ATOM 871 C CA . ILE A 1 109 ? 15.578 12.205 -16.138 1.00 52.47 109 ILE A CA 1
ATOM 872 C C . ILE A 1 109 ? 14.467 13.217 -16.449 1.00 52.47 109 ILE A C 1
ATOM 874 O O . ILE A 1 109 ? 13.305 12.917 -16.196 1.00 52.47 109 ILE A O 1
ATOM 878 N N . GLU A 1 110 ? 14.776 14.381 -17.028 1.00 52.84 110 GLU A N 1
ATOM 879 C CA . GLU A 1 110 ? 13.772 15.400 -17.379 1.00 52.84 110 GLU A CA 1
ATOM 880 C C . GLU A 1 110 ? 12.784 14.905 -18.452 1.00 52.84 110 GLU A C 1
ATOM 882 O O . GLU A 1 110 ? 11.578 15.084 -18.284 1.00 52.84 110 GLU A O 1
ATOM 887 N N . ARG A 1 111 ? 13.250 14.178 -19.484 1.00 54.06 111 ARG A N 1
ATOM 888 C CA . ARG A 1 111 ? 12.364 13.490 -20.448 1.00 54.06 111 ARG A CA 1
ATOM 889 C C . ARG A 1 111 ? 11.489 12.418 -19.782 1.00 54.06 111 ARG A C 1
ATOM 891 O O . ARG A 1 111 ? 10.275 12.448 -19.947 1.00 54.06 111 ARG A O 1
ATOM 898 N N . ARG A 1 112 ? 12.069 11.542 -18.952 1.00 58.38 112 ARG A N 1
ATOM 899 C CA . ARG A 1 112 ? 11.329 10.480 -18.232 1.00 58.38 112 ARG A CA 1
ATOM 900 C C . ARG A 1 112 ? 10.331 11.035 -17.200 1.00 58.38 112 ARG A C 1
ATOM 902 O O . ARG A 1 112 ? 9.314 10.408 -16.920 1.00 58.38 112 ARG A O 1
ATOM 909 N N . SER A 1 113 ? 10.590 12.230 -16.660 1.00 55.66 113 SER A N 1
ATOM 910 C CA . SER A 1 113 ? 9.672 12.964 -15.769 1.00 55.66 113 SER A CA 1
ATOM 911 C C . SER A 1 113 ? 8.437 13.484 -16.508 1.00 55.66 113 SER A C 1
ATOM 913 O O . SER A 1 113 ? 7.357 13.549 -15.929 1.00 55.66 113 SER A O 1
ATOM 915 N N . PHE A 1 114 ? 8.592 13.850 -17.782 1.00 53.72 114 PHE A N 1
ATOM 916 C CA . PHE A 1 114 ? 7.477 14.223 -18.648 1.00 53.72 114 PHE A CA 1
ATOM 917 C C . PHE A 1 114 ? 6.682 12.987 -19.101 1.00 53.72 114 PHE A C 1
ATOM 919 O O . PHE A 1 114 ? 5.453 13.016 -19.081 1.00 53.72 114 PHE A O 1
ATOM 926 N N . ASP A 1 115 ? 7.365 11.875 -19.400 1.00 57.22 115 ASP A N 1
ATOM 927 C CA . ASP A 1 115 ? 6.728 10.587 -19.725 1.00 57.22 115 ASP A CA 1
ATOM 928 C C . ASP A 1 115 ? 5.863 10.049 -18.574 1.00 57.22 115 ASP A C 1
ATOM 930 O O . ASP A 1 115 ? 4.831 9.428 -18.805 1.00 57.22 115 ASP A O 1
ATOM 934 N N . LEU A 1 116 ? 6.223 10.333 -17.320 1.00 60.28 116 LEU A N 1
ATOM 935 C CA . LEU A 1 116 ? 5.428 9.978 -16.136 1.00 60.28 116 LEU A CA 1
ATOM 936 C C . LEU A 1 116 ? 4.019 10.577 -16.118 1.00 60.28 116 LEU A C 1
ATOM 938 O O . LEU A 1 116 ? 3.119 9.997 -15.516 1.00 60.28 116 LEU A O 1
ATOM 942 N N . LEU A 1 117 ? 3.833 11.733 -16.755 1.00 61.56 117 LEU A N 1
ATOM 943 C CA . LEU A 1 117 ? 2.548 12.431 -16.803 1.00 61.56 117 LEU A CA 1
ATOM 944 C C . LEU A 1 117 ? 1.705 12.017 -18.013 1.00 61.56 117 LEU A C 1
ATOM 946 O O . LEU A 1 117 ? 0.489 12.207 -17.995 1.00 61.56 117 LEU A O 1
ATOM 950 N N . THR A 1 118 ? 2.333 11.453 -19.045 1.00 65.31 118 THR A N 1
ATOM 951 C CA . THR A 1 118 ? 1.718 11.206 -20.358 1.00 65.31 118 THR A CA 1
ATOM 952 C C . THR A 1 118 ? 1.603 9.726 -20.713 1.00 65.31 118 THR A C 1
ATOM 954 O O . THR A 1 118 ? 0.802 9.367 -21.575 1.00 65.31 118 THR A O 1
ATOM 957 N N . CYS A 1 119 ? 2.367 8.851 -20.056 1.00 73.38 119 CYS A N 1
ATOM 958 C CA . CYS A 1 119 ? 2.435 7.442 -20.401 1.00 73.38 119 CYS A CA 1
ATOM 959 C C . CYS A 1 119 ? 1.445 6.596 -19.569 1.00 73.38 119 CYS A C 1
ATOM 961 O O . CYS A 1 119 ? 1.548 6.547 -18.338 1.00 73.38 119 CYS A O 1
ATOM 963 N N . PRO A 1 120 ? 0.503 5.879 -20.217 1.00 81.00 120 PRO A N 1
ATOM 964 C CA . PRO A 1 120 ? -0.593 5.190 -19.534 1.00 81.00 120 PRO A CA 1
ATOM 965 C C . PRO A 1 120 ? -0.135 4.039 -18.628 1.00 81.00 120 PRO A C 1
ATOM 967 O O . PRO A 1 120 ? -0.817 3.724 -17.658 1.00 81.00 120 PRO A O 1
ATOM 970 N N . GLN A 1 121 ? 1.036 3.434 -18.869 1.00 82.88 1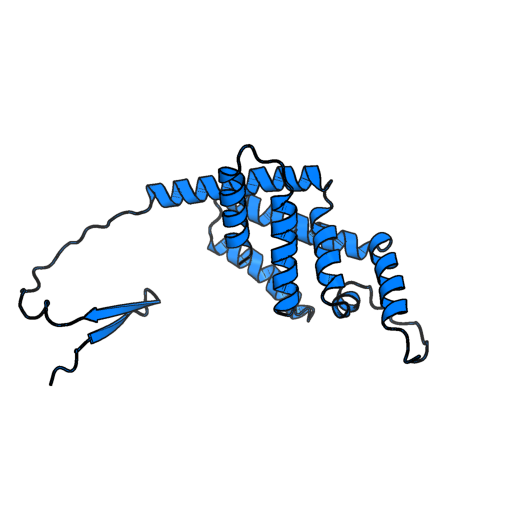21 GLN A N 1
ATOM 971 C CA . GLN A 1 121 ? 1.496 2.312 -18.040 1.00 82.88 121 GLN A CA 1
ATOM 972 C C . GLN A 1 121 ? 1.810 2.721 -16.596 1.00 82.88 121 GLN A C 1
ATOM 974 O O . GLN A 1 121 ? 1.607 1.922 -15.684 1.00 82.88 121 GLN A O 1
ATOM 979 N N . TYR A 1 122 ? 2.265 3.956 -16.355 1.00 83.94 122 TYR A N 1
ATOM 980 C CA . TYR A 1 122 ? 2.487 4.430 -14.984 1.00 83.94 122 TYR A CA 1
ATOM 981 C C . TYR A 1 122 ? 1.167 4.600 -14.230 1.00 83.94 122 TYR A C 1
ATOM 983 O O . TYR A 1 122 ? 1.100 4.264 -13.047 1.00 83.94 122 TYR A O 1
ATOM 991 N N . TYR A 1 123 ? 0.113 5.043 -14.925 1.00 86.56 123 TYR A N 1
ATOM 992 C CA . TYR A 1 123 ? -1.240 5.092 -14.375 1.00 86.56 123 TYR A CA 1
ATOM 993 C C . TYR A 1 123 ? -1.749 3.686 -14.054 1.00 86.56 123 TYR A C 1
ATOM 995 O O . TYR A 1 123 ? -2.177 3.459 -12.929 1.00 86.56 123 TYR A O 1
ATOM 1003 N N . GLU A 1 124 ? -1.600 2.714 -14.962 1.00 88.81 124 GLU A N 1
ATOM 1004 C CA . GLU A 1 124 ? -2.004 1.323 -14.699 1.00 88.81 124 GLU A CA 1
ATOM 1005 C C . GLU A 1 124 ? -1.282 0.711 -13.489 1.00 88.81 124 GLU A C 1
ATOM 1007 O O . GLU A 1 124 ? -1.881 -0.012 -12.691 1.00 88.81 124 GLU A O 1
ATOM 1012 N N . VAL A 1 125 ? 0.024 0.960 -13.342 1.00 88.31 125 VAL A N 1
ATOM 1013 C CA . VAL A 1 125 ? 0.776 0.486 -12.171 1.00 88.31 125 VAL A CA 1
ATOM 1014 C C . VAL A 1 125 ? 0.280 1.180 -10.904 1.00 88.31 125 VAL A C 1
ATOM 1016 O O . VAL A 1 125 ? 0.100 0.513 -9.885 1.00 88.31 125 VAL A O 1
ATOM 1019 N N . GLY A 1 126 ? 0.011 2.486 -10.971 1.00 89.88 126 GLY A N 1
ATOM 1020 C CA . GLY A 1 126 ? -0.602 3.238 -9.881 1.00 89.88 126 GLY A CA 1
ATOM 1021 C C . GLY A 1 126 ? -1.952 2.650 -9.466 1.00 89.88 126 GLY A C 1
ATOM 1022 O O . GLY A 1 126 ? -2.136 2.308 -8.300 1.00 89.88 126 GLY A O 1
ATOM 1023 N N . GLU A 1 127 ? -2.859 2.430 -10.413 1.00 91.62 127 GLU A N 1
ATOM 1024 C CA . GLU A 1 127 ? -4.166 1.814 -10.163 1.00 91.62 127 GLU A CA 1
ATOM 1025 C C . GLU A 1 127 ? -4.036 0.420 -9.544 1.00 91.62 127 GLU A C 1
ATOM 1027 O O . GLU A 1 127 ? -4.759 0.092 -8.606 1.00 91.62 127 GLU A O 1
ATOM 1032 N N . ARG A 1 128 ? -3.077 -0.399 -9.998 1.00 91.69 128 ARG A N 1
ATOM 1033 C CA . ARG A 1 128 ? -2.821 -1.721 -9.399 1.00 91.69 128 ARG A CA 1
ATOM 1034 C C . ARG A 1 128 ? -2.350 -1.625 -7.950 1.00 91.69 128 ARG A C 1
ATOM 1036 O O . ARG A 1 128 ? -2.761 -2.454 -7.141 1.00 91.69 128 ARG A O 1
ATOM 1043 N N . ILE A 1 129 ? -1.502 -0.648 -7.614 1.00 92.06 129 ILE A N 1
ATOM 1044 C CA . ILE A 1 129 ? -1.071 -0.402 -6.227 1.00 92.06 129 ILE A CA 1
ATOM 1045 C C . ILE A 1 129 ? -2.268 0.021 -5.377 1.00 92.06 129 ILE A C 1
ATOM 1047 O O . ILE A 1 129 ? -2.476 -0.529 -4.296 1.00 92.06 129 ILE A O 1
ATOM 1051 N N . GLU A 1 130 ? -3.058 0.974 -5.869 1.00 91.94 130 GLU A N 1
ATOM 1052 C CA . GLU A 1 130 ? -4.229 1.481 -5.160 1.00 91.94 130 GLU A CA 1
ATOM 1053 C C . GLU A 1 130 ? -5.264 0.375 -4.926 1.00 91.94 130 GLU A C 1
ATOM 1055 O O . GLU A 1 130 ? -5.685 0.146 -3.792 1.00 91.94 130 GLU A O 1
ATOM 1060 N N . HIS A 1 131 ? -5.601 -0.380 -5.971 1.00 93.38 131 HIS A N 1
ATOM 1061 C CA . HIS A 1 131 ? -6.521 -1.506 -5.883 1.00 93.38 131 HIS A CA 1
ATOM 1062 C C . HIS A 1 131 ? -6.024 -2.572 -4.906 1.00 93.38 131 HIS A C 1
ATOM 1064 O O . HIS A 1 131 ? -6.797 -3.066 -4.092 1.00 93.38 131 HIS A O 1
ATOM 1070 N N . PHE A 1 132 ? -4.731 -2.902 -4.943 1.00 93.44 132 PHE A N 1
ATOM 1071 C CA . PHE A 1 132 ? -4.156 -3.897 -4.046 1.00 93.44 132 PHE A CA 1
ATOM 1072 C C . PHE A 1 132 ? -4.230 -3.473 -2.574 1.00 93.44 132 PHE A C 1
ATOM 1074 O O . PHE A 1 132 ? -4.597 -4.282 -1.725 1.00 93.44 132 PHE A O 1
ATOM 1081 N N . ILE A 1 133 ? -3.922 -2.214 -2.253 1.00 92.12 133 ILE A N 1
ATOM 1082 C CA . ILE A 1 133 ? -4.045 -1.709 -0.877 1.00 92.12 133 ILE A CA 1
ATOM 1083 C C . ILE A 1 133 ? -5.510 -1.724 -0.431 1.00 92.12 133 ILE A C 1
ATOM 1085 O O . ILE A 1 133 ? -5.802 -2.195 0.670 1.00 92.12 133 ILE A O 1
ATOM 1089 N N . GLY A 1 134 ? -6.427 -1.282 -1.298 1.00 91.62 134 GLY A N 1
ATOM 1090 C CA . GLY A 1 134 ? -7.864 -1.352 -1.042 1.00 91.62 134 GLY A CA 1
ATOM 1091 C C . GLY A 1 134 ? -8.338 -2.781 -0.775 1.00 91.62 134 GLY A C 1
ATOM 1092 O O . GLY A 1 134 ? -9.025 -3.022 0.213 1.00 91.62 134 GLY A O 1
ATOM 1093 N N . GLU A 1 135 ? -7.898 -3.746 -1.585 1.00 92.50 135 GLU A N 1
ATOM 1094 C CA . GLU A 1 135 ? -8.207 -5.168 -1.412 1.00 92.50 135 GLU A CA 1
ATOM 1095 C C . GLU A 1 135 ? -7.742 -5.686 -0.045 1.00 92.50 135 GLU A C 1
ATOM 1097 O O . GLU A 1 135 ? -8.522 -6.318 0.665 1.00 92.50 135 GLU A O 1
ATOM 1102 N N . LEU A 1 136 ? -6.505 -5.387 0.371 1.00 88.81 136 LEU A N 1
ATOM 1103 C CA . LEU A 1 136 ? -5.999 -5.819 1.678 1.00 88.81 136 LEU A CA 1
ATOM 1104 C C . LEU A 1 136 ? -6.825 -5.240 2.835 1.00 88.81 136 LEU A C 1
ATOM 1106 O O . LEU A 1 136 ? -7.094 -5.948 3.807 1.00 88.81 136 LEU A O 1
ATOM 1110 N N . ILE A 1 137 ? -7.244 -3.977 2.737 1.00 89.19 137 ILE A N 1
ATOM 1111 C CA . ILE A 1 137 ? -8.086 -3.329 3.752 1.00 89.19 137 ILE A CA 1
ATOM 1112 C C . ILE A 1 137 ? -9.482 -3.959 3.776 1.00 89.19 137 ILE A C 1
ATOM 1114 O O . ILE A 1 137 ? -9.984 -4.267 4.859 1.00 89.19 137 ILE A O 1
ATOM 1118 N N . CYS A 1 138 ? -10.080 -4.227 2.612 1.00 89.81 138 CYS A N 1
ATOM 1119 C CA . CYS A 1 138 ? -11.356 -4.938 2.508 1.00 89.81 138 CYS A CA 1
ATOM 1120 C C . CYS A 1 138 ? -11.270 -6.338 3.127 1.00 89.81 138 CYS A C 1
ATOM 1122 O O . CYS A 1 138 ? -12.103 -6.684 3.961 1.00 89.81 138 CYS A O 1
ATOM 1124 N N . MET A 1 139 ? -10.219 -7.108 2.828 1.00 83.12 139 MET A N 1
ATOM 1125 C CA . MET A 1 139 ? -9.997 -8.420 3.447 1.00 83.12 139 MET A CA 1
ATOM 1126 C C . MET A 1 139 ? -9.921 -8.327 4.980 1.00 83.12 139 MET A C 1
ATOM 1128 O O . MET A 1 139 ? -10.488 -9.164 5.684 1.00 83.12 139 MET A O 1
ATOM 1132 N N . MET A 1 140 ? -9.248 -7.302 5.520 1.00 85.62 140 MET A N 1
ATOM 1133 C CA . MET A 1 140 ? -9.195 -7.072 6.969 1.00 85.62 140 MET A CA 1
ATOM 1134 C C . MET A 1 140 ? -10.569 -6.727 7.557 1.00 85.62 140 MET A C 1
ATOM 1136 O O . MET A 1 140 ? -10.891 -7.186 8.654 1.00 85.62 140 MET A O 1
ATOM 1140 N N . GLN A 1 141 ? -11.371 -5.934 6.843 1.00 85.25 141 GLN A N 1
ATOM 1141 C CA . GLN A 1 141 ? -12.719 -5.534 7.253 1.00 85.25 141 GLN A CA 1
ATOM 1142 C C . GLN A 1 141 ? -13.695 -6.714 7.259 1.00 85.25 141 GLN A C 1
ATOM 1144 O O . GLN A 1 141 ? -14.483 -6.857 8.191 1.00 85.25 141 GLN A O 1
ATOM 1149 N N . GLU A 1 142 ? -13.608 -7.584 6.256 1.00 86.19 142 GLU A N 1
ATOM 1150 C CA . GLU A 1 142 ? -14.411 -8.806 6.141 1.00 86.19 142 GLU A CA 1
ATOM 1151 C C . GLU A 1 142 ? -14.022 -9.882 7.167 1.00 86.19 142 GLU A C 1
ATOM 1153 O O . GLU A 1 142 ? -14.666 -10.926 7.254 1.00 86.19 142 GLU A O 1
ATOM 1158 N N . GLY A 1 143 ? -12.973 -9.647 7.960 1.00 81.81 143 GLY A N 1
ATOM 1159 C CA . GLY A 1 143 ? -12.509 -10.596 8.965 1.00 81.81 143 GLY A CA 1
ATOM 1160 C C . GLY A 1 143 ? -11.820 -11.820 8.364 1.00 81.81 143 GLY A C 1
ATOM 1161 O O . GLY A 1 143 ? -11.788 -12.872 9.007 1.00 81.81 143 GLY A O 1
ATOM 1162 N N . GLN A 1 144 ? -11.256 -11.694 7.156 1.00 78.69 144 GLN A N 1
ATOM 1163 C CA . GLN A 1 144 ? -10.427 -12.739 6.555 1.00 78.69 144 GLN A CA 1
ATOM 1164 C C . GLN A 1 144 ? -9.276 -13.114 7.497 1.00 78.69 144 GLN A C 1
ATOM 1166 O O . GLN A 1 144 ? -8.776 -12.301 8.284 1.00 78.69 144 GLN A O 1
ATOM 1171 N N . SER A 1 145 ? -8.833 -14.369 7.413 1.00 81.69 145 SER A N 1
ATOM 1172 C CA . SER A 1 145 ? -7.734 -14.838 8.250 1.00 81.69 145 SER A CA 1
ATOM 1173 C C . SER A 1 145 ? -6.435 -14.099 7.911 1.00 81.69 145 SER A C 1
ATOM 1175 O O . SER A 1 145 ? -6.165 -13.733 6.767 1.00 81.69 145 SER A O 1
ATOM 1177 N N . GLU A 1 146 ? -5.579 -13.919 8.915 1.00 79.62 146 GLU A N 1
ATOM 1178 C CA . GLU A 1 146 ? -4.263 -13.303 8.721 1.00 79.62 146 GLU A CA 1
ATOM 1179 C C . GLU A 1 146 ? -3.408 -14.079 7.710 1.00 79.62 146 GLU A C 1
ATOM 1181 O O . GLU A 1 146 ? -2.687 -13.480 6.916 1.00 79.62 146 GLU A O 1
ATOM 1186 N N . GLN A 1 147 ? -3.548 -15.409 7.681 1.00 79.12 147 GLN A N 1
ATOM 1187 C CA . GLN A 1 147 ? -2.893 -16.263 6.691 1.00 79.12 147 GLN A CA 1
ATOM 1188 C C . GLN A 1 147 ? -3.344 -15.936 5.263 1.00 79.12 147 GLN A C 1
ATOM 1190 O O . GLN A 1 147 ? -2.488 -15.784 4.396 1.00 79.12 147 GLN A O 1
ATOM 1195 N N . ALA A 1 148 ? -4.646 -15.742 5.024 1.00 78.19 148 ALA A N 1
ATOM 1196 C CA . ALA A 1 148 ? -5.163 -15.393 3.700 1.00 78.19 148 ALA A CA 1
ATOM 1197 C C . ALA A 1 148 ? -4.617 -14.041 3.204 1.00 78.19 148 ALA A C 1
ATOM 1199 O O . ALA A 1 148 ? -4.227 -13.908 2.041 1.00 78.19 148 ALA A O 1
ATOM 1200 N N . ILE A 1 149 ? -4.523 -13.051 4.097 1.00 81.31 149 ILE A N 1
ATOM 1201 C CA . ILE A 1 149 ? -3.942 -11.733 3.798 1.00 81.31 149 ILE A CA 1
ATOM 1202 C C . ILE A 1 149 ? -2.445 -11.869 3.471 1.00 81.31 149 ILE A C 1
ATOM 1204 O O . ILE A 1 149 ? -1.975 -11.345 2.460 1.00 81.31 149 ILE A O 1
ATOM 1208 N N . ILE A 1 150 ? -1.691 -12.631 4.273 1.00 81.25 150 ILE A N 1
ATOM 1209 C CA . ILE A 1 150 ? -0.263 -12.896 4.034 1.00 81.25 150 ILE A CA 1
ATOM 1210 C C . ILE A 1 150 ? -0.050 -13.603 2.690 1.00 81.25 150 ILE A C 1
ATOM 1212 O O . ILE A 1 150 ? 0.843 -13.229 1.930 1.00 81.25 150 ILE A O 1
ATOM 1216 N N . GLU A 1 151 ? -0.856 -14.610 2.363 1.00 79.56 151 GLU A N 1
ATOM 1217 C CA . GLU A 1 151 ? -0.789 -15.308 1.077 1.00 79.56 151 GLU A CA 1
ATOM 1218 C C . GLU A 1 151 ? -1.100 -14.378 -0.095 1.00 79.56 151 GLU A C 1
ATOM 1220 O O . GLU A 1 151 ? -0.443 -14.440 -1.138 1.00 79.56 151 GLU A O 1
ATOM 1225 N N . ARG A 1 152 ? -2.061 -13.463 0.068 1.00 87.62 152 ARG A N 1
ATOM 1226 C CA . ARG A 1 152 ? -2.368 -12.451 -0.944 1.00 87.62 152 ARG A CA 1
ATOM 1227 C C . ARG A 1 152 ? -1.188 -11.510 -1.201 1.00 87.62 152 ARG A C 1
ATOM 1229 O O . ARG A 1 152 ? -0.892 -11.250 -2.370 1.00 87.62 152 ARG A O 1
ATOM 1236 N N . ILE A 1 153 ? -0.487 -11.078 -0.150 1.00 85.75 153 ILE A N 1
ATOM 1237 C CA . ILE A 1 153 ? 0.742 -10.271 -0.248 1.00 85.75 153 ILE A CA 1
ATOM 1238 C C . ILE A 1 153 ? 1.869 -11.068 -0.914 1.00 85.75 153 ILE A C 1
ATOM 1240 O O . ILE A 1 153 ? 2.507 -10.588 -1.853 1.00 85.75 153 ILE A O 1
ATOM 1244 N N . ARG A 1 154 ? 2.084 -12.320 -0.494 1.00 84.75 154 ARG A N 1
ATOM 1245 C CA . ARG A 1 154 ? 3.118 -13.198 -1.065 1.00 84.75 154 ARG A CA 1
ATOM 1246 C C . ARG A 1 154 ? 2.919 -13.451 -2.553 1.00 84.75 154 ARG A C 1
ATOM 1248 O O . ARG A 1 154 ? 3.907 -13.480 -3.278 1.00 84.75 154 ARG A O 1
ATOM 1255 N N . ARG A 1 155 ? 1.674 -13.578 -3.023 1.00 86.62 155 ARG A N 1
ATOM 1256 C CA . ARG A 1 155 ? 1.375 -13.707 -4.460 1.00 86.62 155 ARG A CA 1
ATOM 1257 C C . ARG A 1 155 ? 1.873 -12.506 -5.263 1.00 86.62 155 ARG A C 1
ATOM 1259 O O . ARG A 1 155 ? 2.457 -12.697 -6.322 1.00 86.62 155 ARG A O 1
ATOM 1266 N N . VAL A 1 156 ? 1.728 -11.284 -4.747 1.00 84.81 156 VAL A N 1
ATOM 1267 C CA . VAL A 1 156 ? 2.300 -10.091 -5.400 1.00 84.81 156 VAL A CA 1
ATOM 1268 C C . VAL A 1 156 ? 3.825 -10.138 -5.386 1.00 84.81 156 VAL A C 1
ATOM 1270 O O . VAL A 1 156 ? 4.451 -9.860 -6.408 1.00 84.81 156 VAL A O 1
ATOM 1273 N N . GLY A 1 157 ? 4.425 -10.537 -4.262 1.00 85.38 157 GLY A N 1
ATOM 1274 C CA . GLY A 1 157 ? 5.874 -10.723 -4.157 1.00 85.38 157 GLY A CA 1
ATOM 1275 C C . GLY A 1 157 ? 6.423 -11.745 -5.160 1.00 85.38 157 GLY A C 1
ATOM 1276 O O . GLY A 1 157 ? 7.447 -11.491 -5.790 1.00 85.38 157 GLY A O 1
ATOM 1277 N N . ALA A 1 158 ? 5.715 -12.858 -5.371 1.00 79.69 158 ALA A N 1
ATOM 1278 C CA . ALA A 1 158 ? 6.076 -13.875 -6.358 1.00 79.69 158 ALA A CA 1
ATOM 1279 C C . ALA A 1 158 ? 6.068 -13.314 -7.789 1.00 79.69 158 ALA A C 1
ATOM 1281 O O . ALA A 1 158 ? 7.038 -13.497 -8.517 1.00 79.69 158 ALA A O 1
ATOM 1282 N N . VAL A 1 159 ? 5.043 -12.536 -8.158 1.00 83.56 159 VAL A N 1
ATOM 1283 C CA . VAL A 1 159 ? 4.979 -11.873 -9.475 1.00 83.56 159 VAL A CA 1
ATOM 1284 C C . VAL A 1 159 ? 6.152 -10.904 -9.681 1.00 83.56 159 VAL A C 1
ATOM 1286 O O . VAL A 1 159 ? 6.722 -10.854 -10.770 1.00 83.56 159 VAL A O 1
ATOM 1289 N N . HIS A 1 160 ? 6.546 -10.145 -8.652 1.00 84.62 160 HIS A N 1
ATOM 1290 C CA . HIS A 1 160 ? 7.713 -9.256 -8.739 1.00 84.62 160 HIS A CA 1
ATOM 1291 C C . HIS A 1 160 ? 9.009 -10.047 -8.938 1.00 84.62 160 HIS A C 1
ATOM 1293 O O . HIS A 1 160 ? 9.825 -9.687 -9.788 1.00 84.62 160 HIS A O 1
ATOM 1299 N N . TYR A 1 161 ? 9.167 -11.155 -8.209 1.00 82.75 161 TYR A N 1
ATOM 1300 C CA . TYR A 1 161 ? 10.315 -12.047 -8.343 1.00 82.75 161 TYR A CA 1
ATOM 1301 C C . TYR A 1 161 ? 10.411 -12.658 -9.751 1.00 82.75 161 TYR A C 1
ATOM 1303 O O . TYR A 1 161 ? 11.469 -12.587 -10.375 1.00 82.75 161 TYR A O 1
ATOM 1311 N N . GLU A 1 162 ? 9.304 -13.175 -10.294 1.00 83.62 162 GLU A N 1
ATOM 1312 C CA . GLU A 1 162 ? 9.230 -13.726 -11.658 1.00 83.62 162 GLU A CA 1
ATOM 1313 C C . GLU A 1 162 ? 9.593 -12.687 -12.725 1.00 83.62 162 GLU A C 1
ATOM 1315 O O . GLU A 1 162 ? 10.317 -12.983 -13.677 1.00 83.62 162 GLU A O 1
ATOM 1320 N N . ARG A 1 163 ? 9.141 -11.442 -12.539 1.00 81.31 163 ARG A N 1
ATOM 1321 C CA . ARG A 1 163 ? 9.447 -10.313 -13.430 1.00 81.31 163 ARG A CA 1
ATOM 1322 C C . ARG A 1 163 ? 10.820 -9.687 -13.185 1.00 81.31 163 ARG A C 1
ATOM 1324 O O . ARG A 1 163 ? 11.161 -8.721 -13.860 1.00 81.31 163 ARG A O 1
ATOM 1331 N N . LYS A 1 164 ? 11.609 -10.223 -12.245 1.00 82.12 164 LYS A N 1
ATOM 1332 C CA . LYS A 1 164 ? 12.924 -9.699 -11.836 1.00 82.12 164 LYS A CA 1
ATOM 1333 C C . LYS A 1 164 ? 12.882 -8.232 -11.389 1.00 82.12 164 LYS A C 1
ATOM 1335 O O . LYS A 1 164 ? 13.868 -7.512 -11.518 1.00 82.12 164 LYS A O 1
ATOM 1340 N N . VAL A 1 165 ? 11.750 -7.799 -10.836 1.00 81.75 165 VAL A N 1
ATOM 1341 C CA . VAL A 1 165 ? 11.596 -6.473 -10.238 1.00 81.75 165 VAL A CA 1
ATOM 1342 C C . VAL A 1 165 ? 12.004 -6.578 -8.776 1.00 81.75 165 VAL A C 1
ATOM 1344 O O . VAL A 1 165 ? 11.293 -7.162 -7.958 1.00 81.75 165 VAL A O 1
ATOM 1347 N N . LEU A 1 166 ? 13.172 -6.032 -8.448 1.00 82.25 166 LEU A N 1
ATOM 1348 C CA . LEU A 1 166 ? 13.715 -6.039 -7.095 1.00 82.25 166 LEU A CA 1
ATOM 1349 C C . LEU A 1 166 ? 13.791 -4.610 -6.574 1.00 82.25 166 LEU A C 1
ATOM 1351 O O . LEU A 1 166 ? 14.519 -3.779 -7.108 1.00 82.25 166 LEU A O 1
ATOM 1355 N N . PHE A 1 167 ? 13.061 -4.333 -5.499 1.00 84.12 167 PHE A N 1
ATOM 1356 C CA . PHE A 1 167 ? 13.174 -3.060 -4.803 1.00 84.12 167 PHE A CA 1
ATOM 1357 C C . PHE A 1 167 ? 14.288 -3.130 -3.768 1.00 84.12 167 PHE A C 1
ATOM 1359 O O . PHE A 1 167 ? 14.315 -4.006 -2.900 1.00 84.12 167 PHE A O 1
ATOM 1366 N N . SER A 1 168 ? 15.203 -2.171 -3.851 1.00 85.94 168 SER A N 1
ATOM 1367 C CA . SER A 1 168 ? 16.211 -1.951 -2.824 1.00 85.94 168 SER A CA 1
ATOM 1368 C C . SER A 1 168 ? 15.565 -1.475 -1.516 1.00 85.94 168 SER A C 1
ATOM 1370 O O . SER A 1 168 ? 14.452 -0.942 -1.488 1.00 85.94 168 SER A O 1
ATOM 1372 N N . SER A 1 169 ? 16.287 -1.606 -0.401 1.00 87.38 169 SER A N 1
ATOM 1373 C CA . SER A 1 169 ? 15.805 -1.131 0.903 1.00 87.38 169 SER A CA 1
ATOM 1374 C C . SER A 1 169 ? 15.527 0.379 0.927 1.00 87.38 169 SER A C 1
ATOM 1376 O O . SER A 1 169 ? 14.714 0.840 1.727 1.00 87.38 169 SER A O 1
ATOM 1378 N N . SER A 1 170 ? 16.192 1.168 0.073 1.00 87.62 170 SER A N 1
ATOM 1379 C CA . SER A 1 170 ? 15.926 2.604 -0.067 1.00 87.62 170 SER A CA 1
ATOM 1380 C C . SER A 1 170 ? 14.608 2.881 -0.788 1.00 87.62 170 SER A C 1
ATOM 1382 O O . SER A 1 170 ? 13.894 3.787 -0.362 1.00 87.62 170 SER A O 1
ATOM 1384 N N . VAL A 1 171 ? 14.263 2.098 -1.815 1.00 87.50 171 VAL A N 1
ATOM 1385 C CA . VAL A 1 171 ? 12.975 2.191 -2.522 1.00 87.50 171 VAL A CA 1
ATOM 1386 C C . VAL A 1 171 ? 11.824 1.783 -1.605 1.00 87.50 171 VAL A C 1
ATOM 1388 O O . VAL A 1 171 ? 10.841 2.512 -1.509 1.00 87.50 171 VAL A O 1
ATOM 1391 N N . TRP A 1 172 ? 11.964 0.692 -0.843 1.00 89.19 172 TRP A N 1
ATOM 1392 C CA . TRP A 1 172 ? 10.952 0.295 0.148 1.00 89.19 172 TRP A CA 1
ATOM 1393 C C . TRP A 1 172 ? 10.730 1.350 1.232 1.00 89.19 172 TRP A C 1
ATOM 1395 O O . TRP A 1 172 ? 9.597 1.618 1.634 1.00 89.19 172 TRP A O 1
ATOM 1405 N N . ARG A 1 173 ? 11.812 1.985 1.697 1.00 90.44 173 ARG A N 1
ATOM 1406 C CA . ARG A 1 173 ? 11.713 3.083 2.661 1.00 90.44 173 ARG A CA 1
ATOM 1407 C C . ARG A 1 173 ? 10.990 4.288 2.069 1.00 90.44 173 ARG A C 1
ATOM 1409 O O . ARG A 1 173 ? 10.209 4.905 2.785 1.00 90.44 173 ARG A O 1
ATOM 1416 N N . GLU A 1 174 ? 11.237 4.604 0.799 1.00 92.75 174 GLU A N 1
ATOM 1417 C CA . GLU A 1 174 ? 10.531 5.676 0.095 1.00 92.75 174 GLU A CA 1
ATOM 1418 C C . GLU A 1 174 ? 9.043 5.350 -0.040 1.00 92.75 174 GLU A C 1
ATOM 1420 O O . GLU A 1 174 ? 8.222 6.144 0.395 1.00 92.75 174 GLU A O 1
ATOM 1425 N N . PHE A 1 175 ? 8.691 4.147 -0.506 1.00 92.38 175 PHE A N 1
ATOM 1426 C CA . PHE A 1 175 ? 7.303 3.680 -0.581 1.00 92.38 175 PHE A CA 1
ATOM 1427 C C . PHE A 1 175 ? 6.562 3.877 0.751 1.00 92.38 175 PHE A C 1
ATOM 1429 O O . PHE A 1 175 ? 5.481 4.472 0.797 1.00 92.38 175 PHE A O 1
ATOM 1436 N N . LYS A 1 176 ? 7.173 3.431 1.858 1.00 91.19 176 LYS A N 1
ATOM 1437 C CA . LYS A 1 176 ? 6.613 3.595 3.203 1.00 91.19 176 LYS A CA 1
ATOM 1438 C C . LYS A 1 176 ? 6.491 5.069 3.592 1.00 91.19 176 LYS A C 1
ATOM 1440 O O . LYS A 1 176 ? 5.438 5.483 4.067 1.00 91.19 176 LYS A O 1
ATOM 1445 N N . ALA A 1 177 ? 7.548 5.856 3.401 1.00 94.06 177 ALA A N 1
ATOM 1446 C CA . ALA A 1 177 ? 7.569 7.270 3.765 1.00 94.06 177 ALA A CA 1
ATOM 1447 C C . ALA A 1 177 ? 6.521 8.077 2.987 1.00 94.06 177 ALA A C 1
ATOM 1449 O O . ALA A 1 177 ? 5.760 8.821 3.600 1.00 94.06 177 ALA A O 1
ATOM 1450 N N . SER A 1 178 ? 6.431 7.888 1.669 1.00 94.69 178 SER A N 1
ATOM 1451 C CA . SER A 1 178 ? 5.448 8.559 0.817 1.00 94.69 178 SER A CA 1
ATOM 1452 C C . SER A 1 178 ? 4.022 8.157 1.177 1.00 94.69 178 SER A C 1
ATOM 1454 O O . SER A 1 178 ? 3.156 9.022 1.263 1.00 94.69 178 SER A O 1
ATOM 1456 N N . THR A 1 179 ? 3.779 6.876 1.469 1.00 94.44 179 THR A N 1
ATOM 1457 C CA . THR A 1 179 ? 2.454 6.424 1.915 1.00 94.44 179 THR A CA 1
ATOM 1458 C C . THR A 1 179 ? 2.048 7.119 3.213 1.00 94.44 179 THR A C 1
ATOM 1460 O O . THR A 1 179 ? 0.977 7.720 3.283 1.00 94.44 179 THR A O 1
ATOM 1463 N N . LEU A 1 180 ? 2.920 7.100 4.227 1.00 94.81 180 LEU A N 1
ATOM 1464 C CA . LEU A 1 180 ? 2.641 7.736 5.516 1.00 94.81 180 LEU A CA 1
ATOM 1465 C C . LEU A 1 180 ? 2.501 9.258 5.404 1.00 94.81 180 LEU A C 1
ATOM 1467 O O . LEU A 1 180 ? 1.680 9.829 6.116 1.00 94.81 180 LEU A O 1
ATOM 1471 N N . ALA A 1 181 ? 3.256 9.907 4.514 1.00 95.75 181 ALA A N 1
ATOM 1472 C CA . ALA A 1 181 ? 3.122 11.336 4.247 1.00 95.75 181 ALA A CA 1
ATOM 1473 C C . ALA A 1 181 ? 1.738 11.674 3.673 1.00 95.75 181 ALA A C 1
ATOM 1475 O O . ALA A 1 181 ? 1.063 12.544 4.211 1.00 95.75 181 ALA A O 1
ATOM 1476 N N . ILE A 1 182 ? 1.273 10.925 2.666 1.00 94.75 182 ILE A N 1
ATOM 1477 C CA . ILE A 1 182 ? -0.060 11.125 2.073 1.00 94.75 182 ILE A CA 1
ATOM 1478 C C . ILE A 1 182 ? -1.166 10.900 3.113 1.00 94.75 182 ILE A C 1
ATOM 1480 O O . ILE A 1 182 ? -2.120 11.668 3.191 1.00 94.75 182 ILE A O 1
ATOM 1484 N N . ILE A 1 183 ? -1.038 9.873 3.956 1.00 94.50 183 ILE A N 1
ATOM 1485 C CA . ILE A 1 183 ? -2.003 9.632 5.039 1.00 94.50 183 ILE A CA 1
ATOM 1486 C C . ILE A 1 183 ? -1.984 10.786 6.044 1.00 94.50 183 ILE A C 1
ATOM 1488 O O . ILE A 1 183 ? -3.036 11.220 6.502 1.00 94.50 183 ILE A O 1
ATOM 1492 N N . ALA A 1 184 ? -0.803 11.304 6.385 1.00 94.12 184 ALA A N 1
ATOM 1493 C CA . ALA A 1 184 ? -0.657 12.396 7.340 1.00 94.12 184 ALA A CA 1
ATOM 1494 C C . ALA A 1 184 ? -1.232 13.735 6.844 1.00 94.12 184 ALA A C 1
ATOM 1496 O O . ALA A 1 184 ? -1.499 14.594 7.684 1.00 94.12 184 ALA A O 1
ATOM 1497 N N . GLU A 1 185 ? -1.417 13.901 5.529 1.00 93.00 185 GLU A N 1
ATOM 1498 C CA . GLU A 1 185 ? -2.083 15.051 4.897 1.00 93.00 185 GLU A CA 1
ATOM 1499 C C . GLU A 1 185 ? -3.617 14.989 4.993 1.00 93.00 185 GLU A C 1
ATOM 1501 O O . GLU A 1 185 ? -4.284 15.999 4.766 1.00 93.00 185 GLU A O 1
ATOM 1506 N N . CYS A 1 186 ? -4.195 13.835 5.349 1.00 91.88 186 CYS A N 1
ATOM 1507 C CA . CYS A 1 186 ? -5.642 13.718 5.500 1.00 91.88 186 CYS A CA 1
ATOM 1508 C C . CYS A 1 186 ? -6.170 14.604 6.641 1.00 91.88 186 CYS A C 1
ATOM 1510 O O . CYS A 1 186 ? -5.486 14.805 7.649 1.00 91.88 186 CYS A O 1
ATOM 1512 N N . PRO A 1 187 ? -7.413 15.102 6.536 1.00 89.88 187 PRO A N 1
ATOM 1513 C CA . PRO A 1 187 ? -8.056 15.775 7.653 1.00 89.88 187 PRO A CA 1
ATOM 1514 C C . PRO A 1 187 ? -8.364 14.763 8.766 1.00 89.88 187 PRO A C 1
ATOM 1516 O O . PRO A 1 187 ? -8.964 13.715 8.523 1.00 89.88 187 PRO A O 1
ATOM 1519 N N . PHE A 1 188 ? -7.977 15.096 9.999 1.00 91.75 188 PHE A N 1
ATOM 1520 C CA . PHE A 1 188 ? -8.257 14.300 11.195 1.00 91.75 188 PHE A CA 1
ATOM 1521 C C . PHE A 1 188 ? -9.006 15.136 12.229 1.00 91.75 188 PHE A C 1
ATOM 1523 O O . PHE A 1 188 ? -8.726 16.318 12.405 1.00 91.75 188 PHE A O 1
ATOM 1530 N N . GLU A 1 189 ? -9.914 14.499 12.967 1.00 90.81 189 GLU A N 1
ATOM 1531 C CA . GLU A 1 189 ? -10.682 15.146 14.040 1.00 90.81 189 GLU A CA 1
ATOM 1532 C C . GLU A 1 189 ? -9.802 15.577 15.224 1.00 90.81 189 GLU A C 1
ATOM 1534 O O . GLU A 1 189 ? -10.124 16.521 15.941 1.00 90.81 189 GLU A O 1
ATOM 1539 N N . SER A 1 190 ? -8.689 14.873 15.456 1.00 93.75 190 SER A N 1
ATOM 1540 C CA . SER A 1 190 ? -7.726 15.198 16.507 1.00 93.75 190 SER A CA 1
ATOM 1541 C C . SER A 1 190 ? -6.332 14.661 16.190 1.00 93.75 190 SER A C 1
ATOM 1543 O O . SER A 1 190 ? -6.173 13.672 15.468 1.00 93.75 190 SER A O 1
ATOM 1545 N N . GLU A 1 191 ? -5.317 15.264 16.811 1.00 92.81 191 GLU A N 1
ATOM 1546 C CA . GLU A 1 191 ? -3.925 14.807 16.711 1.00 92.81 191 GLU A CA 1
ATOM 1547 C C . GLU A 1 191 ? -3.740 13.379 17.259 1.00 92.81 191 GLU A C 1
ATOM 1549 O O . GLU A 1 191 ? -2.953 12.596 16.731 1.00 92.81 191 GLU A O 1
ATOM 1554 N N . THR A 1 192 ? -4.523 12.988 18.270 1.00 92.50 192 THR A N 1
ATOM 1555 C CA . THR A 1 192 ? -4.516 11.618 18.802 1.00 92.50 192 THR A CA 1
ATOM 1556 C C . THR A 1 192 ? -4.956 10.607 17.744 1.00 92.50 192 THR A C 1
ATOM 1558 O O . THR A 1 192 ? -4.275 9.604 17.531 1.00 92.50 192 THR A O 1
ATOM 1561 N N . ILE A 1 193 ? -6.065 10.877 17.042 1.00 91.31 193 ILE A N 1
ATOM 1562 C CA . ILE A 1 193 ? -6.568 10.005 15.968 1.00 91.31 193 ILE A CA 1
ATOM 1563 C C . ILE A 1 193 ? -5.578 9.968 14.803 1.00 91.31 193 ILE A C 1
ATOM 1565 O O . ILE A 1 193 ? -5.321 8.893 14.258 1.00 91.31 193 ILE A O 1
ATOM 1569 N N . ARG A 1 194 ? -4.974 11.112 14.459 1.00 93.06 194 ARG A N 1
ATOM 1570 C CA . ARG A 1 194 ? -3.908 11.187 13.453 1.00 93.06 194 ARG A CA 1
ATOM 1571 C C . ARG A 1 194 ? -2.751 10.251 13.802 1.00 93.06 194 ARG A C 1
ATOM 1573 O O . ARG A 1 194 ? -2.377 9.409 12.987 1.00 93.06 194 ARG A O 1
ATOM 1580 N N . MET A 1 195 ? -2.229 10.328 15.024 1.00 93.56 195 MET A N 1
ATOM 1581 C CA . MET A 1 195 ? -1.102 9.500 15.463 1.00 93.56 195 MET A CA 1
ATOM 1582 C C . MET A 1 195 ? -1.455 8.007 15.520 1.00 93.56 195 MET A C 1
ATOM 1584 O O . MET A 1 195 ? -0.673 7.162 15.084 1.00 93.56 195 MET A O 1
ATOM 1588 N N . GLU A 1 196 ? -2.642 7.652 16.018 1.00 91.62 196 GLU A N 1
ATOM 1589 C CA . GLU A 1 196 ? -3.121 6.263 16.009 1.00 91.62 196 GLU A CA 1
ATOM 1590 C C . GLU A 1 196 ? -3.259 5.706 14.589 1.00 91.62 196 GLU A C 1
ATOM 1592 O O . GLU A 1 196 ? -2.871 4.564 14.335 1.00 91.62 196 GLU A O 1
ATOM 1597 N N . THR A 1 197 ? -3.763 6.521 13.662 1.00 91.38 197 THR A N 1
ATOM 1598 C CA . THR A 1 197 ? -3.932 6.152 12.254 1.00 91.38 197 THR A CA 1
ATOM 1599 C C . THR A 1 197 ? -2.583 5.941 11.576 1.00 91.38 197 THR A C 1
ATOM 1601 O O . THR A 1 197 ? -2.361 4.898 10.961 1.00 91.38 197 THR A O 1
ATOM 1604 N N . ILE A 1 198 ? -1.641 6.874 11.748 1.00 91.94 198 ILE A N 1
ATOM 1605 C CA . ILE A 1 198 ? -0.275 6.749 11.220 1.00 91.94 198 ILE A CA 1
ATOM 1606 C C . ILE A 1 198 ? 0.408 5.494 11.778 1.00 91.94 198 ILE A C 1
ATOM 1608 O O . ILE A 1 198 ? 1.060 4.763 11.034 1.00 91.94 198 ILE A O 1
ATOM 1612 N N . ASN A 1 199 ? 0.225 5.190 13.065 1.00 88.44 199 ASN A N 1
ATOM 1613 C CA . ASN A 1 199 ? 0.767 3.975 13.674 1.00 88.44 199 ASN A CA 1
ATOM 1614 C C . ASN A 1 199 ? 0.126 2.699 13.111 1.00 88.44 199 ASN A C 1
ATOM 1616 O O . ASN A 1 199 ? 0.834 1.716 12.877 1.00 88.44 199 ASN A O 1
ATOM 1620 N N . ALA A 1 200 ? -1.189 2.705 12.865 1.00 88.06 200 ALA A N 1
ATOM 1621 C CA . ALA A 1 200 ? -1.881 1.585 12.233 1.00 88.06 200 ALA A CA 1
ATOM 1622 C C . ALA A 1 200 ? -1.308 1.313 10.834 1.00 88.06 200 ALA A C 1
ATOM 1624 O O . ALA A 1 200 ? -0.859 0.198 10.565 1.00 88.06 200 ALA A O 1
ATOM 1625 N N . TRP A 1 201 ? -1.206 2.341 9.993 1.00 88.06 201 TRP A N 1
ATOM 1626 C CA . TRP A 1 201 ? -0.619 2.233 8.657 1.00 88.06 201 TRP A CA 1
ATOM 1627 C C . TRP A 1 201 ? 0.855 1.841 8.668 1.00 88.06 201 TRP A C 1
ATOM 1629 O O . TRP A 1 201 ? 1.273 0.971 7.906 1.00 88.06 201 TRP A O 1
ATOM 1639 N N . SER A 1 202 ? 1.646 2.421 9.573 1.00 86.50 202 SER A N 1
ATOM 1640 C CA . SER A 1 202 ? 3.060 2.074 9.718 1.00 86.50 202 SER A CA 1
ATOM 1641 C C . SER A 1 202 ? 3.227 0.593 10.045 1.00 86.50 202 SER A C 1
ATOM 1643 O O . SER A 1 202 ? 4.111 -0.044 9.478 1.00 86.50 202 SER A O 1
ATOM 1645 N N . SER A 1 203 ? 2.358 0.020 10.888 1.00 82.69 203 SER A N 1
ATOM 1646 C CA . SER A 1 203 ? 2.395 -1.410 11.217 1.00 82.69 203 SER A CA 1
ATOM 1647 C C . SER A 1 203 ? 2.024 -2.324 10.044 1.00 82.69 203 SER A C 1
ATOM 1649 O O . SER A 1 203 ? 2.579 -3.412 9.946 1.00 82.69 203 SER A O 1
ATOM 1651 N N . VAL A 1 204 ? 1.141 -1.878 9.143 1.00 81.81 204 VAL A N 1
ATOM 1652 C CA . VAL A 1 204 ? 0.727 -2.642 7.951 1.00 81.81 204 VAL A CA 1
ATOM 1653 C C . VAL A 1 204 ? 1.804 -2.628 6.862 1.00 81.81 204 VAL A C 1
ATOM 1655 O O . VAL A 1 204 ? 1.990 -3.629 6.182 1.00 81.81 204 VAL A O 1
ATOM 1658 N N . ILE A 1 205 ? 2.527 -1.514 6.709 1.00 78.88 205 ILE A N 1
ATOM 1659 C CA . ILE A 1 205 ? 3.547 -1.314 5.659 1.00 78.88 205 ILE A CA 1
ATOM 1660 C C . ILE A 1 205 ? 4.970 -1.660 6.163 1.00 78.88 205 ILE A C 1
ATOM 1662 O O . ILE A 1 205 ? 5.966 -1.339 5.519 1.00 78.88 205 ILE A O 1
ATOM 1666 N N . SER A 1 206 ? 5.105 -2.235 7.363 1.00 63.25 206 SER A N 1
ATOM 1667 C CA . SER A 1 206 ? 6.417 -2.568 7.949 1.00 63.25 206 SER A CA 1
ATOM 1668 C C . SER A 1 206 ? 7.056 -3.816 7.360 1.00 63.25 206 SER A C 1
ATOM 1670 O O . SER A 1 206 ? 6.321 -4.771 7.039 1.00 63.25 206 SER A O 1
#

Sequence (206 aa):
ADLSNFLVILNSATNCLIFLKGPTWLQRRFTHRNTATKQKYLFNSIQRSRRVTLLQSSWTSVQTMTSGQFGLRIVYAILRKDPSLFDCIAPSQRNSEEEPLSNSTRATIERRSFDLLTCPQYYEVGERIEHFIGELICMMQEGQSEQAIIERIRRVGAVHYERKVLFSSSVWREFKASTLAIIAECPFESETIRMETINAWSSVIS

Organism: Parascaris univalens (NCBI:txid6257)